Protein AF-0000000084492797 (afdb_homodimer)

pLDDT: mean 95.29, std 5.62, range [62.0, 98.88]

Radius of gyration: 21.17 Å; Cα contacts (8 Å, |Δi|>4): 320; chains: 2; bounding box: 43×75×46 Å

Nearest PDB structures (foldseek):
  4zzl-assembly1_B  TM=7.399E-01  e=1.348E-06  Pseudomonas aeruginosa
  6pcp-assembly2_C  TM=8.135E-01  e=2.887E-06  Bordetella pertussis
  3bpx-assembly1_A  TM=6.758E-01  e=7.144E-07  unclassified
  6pco-assembly2_C  TM=7.665E-01  e=2.240E-06  Bordetella bronchiseptica
  7kfq-assembly1_A  TM=6.578E-01  e=3.076E-06  Variovorax paradoxus

Structure (mmCIF, N/CA/C/O backbone):
data_AF-0000000084492797-model_v1
#
loop_
_entity.id
_entity.type
_entity.pdbx_description
1 polymer 'MarR family transcriptional regulator'
#
loop_
_atom_site.group_PDB
_atom_site.id
_atom_site.type_symbol
_atom_site.label_atom_id
_atom_site.label_alt_id
_atom_site.label_comp_id
_atom_site.label_asym_id
_atom_site.label_entity_id
_atom_site.label_seq_id
_atom_site.pdbx_PDB_ins_code
_atom_site.Cartn_x
_atom_site.Cartn_y
_atom_site.Cartn_z
_atom_site.occupancy
_atom_site.B_iso_or_equiv
_atom_site.auth_seq_id
_atom_site.auth_comp_id
_atom_site.auth_asym_id
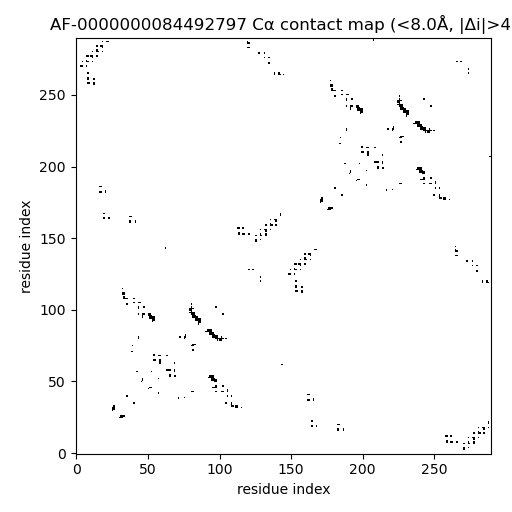_atom_site.auth_atom_id
_atom_site.pdbx_PDB_model_num
ATOM 1 N N . MET A 1 1 ? 16.625 -4.543 -24.734 1 64.81 1 MET A N 1
ATOM 2 C CA . MET A 1 1 ? 16.266 -3.275 -24.094 1 64.81 1 MET A CA 1
ATOM 3 C C . MET A 1 1 ? 14.781 -3.246 -23.734 1 64.81 1 MET A C 1
ATOM 5 O O . MET A 1 1 ? 14.414 -2.941 -22.609 1 64.81 1 MET A O 1
ATOM 9 N N . GLN A 1 2 ? 13.992 -3.627 -24.672 1 75.56 2 GLN A N 1
ATOM 10 C CA . GLN A 1 2 ? 12.547 -3.648 -24.453 1 75.56 2 GLN A CA 1
ATOM 11 C C . GLN A 1 2 ? 12.156 -4.734 -23.453 1 75.56 2 GLN A C 1
ATOM 13 O O . GLN A 1 2 ? 11.328 -4.504 -22.578 1 75.56 2 GLN A O 1
ATOM 18 N N . LYS A 1 3 ? 12.906 -5.844 -23.516 1 84.88 3 LYS A N 1
ATOM 19 C CA . LYS A 1 3 ? 12.602 -6.965 -22.625 1 84.88 3 LYS A CA 1
ATOM 20 C C . LYS A 1 3 ? 13 -6.652 -21.188 1 84.88 3 LYS A C 1
ATOM 22 O O . LYS A 1 3 ? 12.281 -7.012 -20.25 1 84.88 3 LYS A O 1
ATOM 27 N N . GLU A 1 4 ? 14.164 -6.039 -21.094 1 85.31 4 GLU A N 1
ATOM 28 C CA . GLU A 1 4 ? 14.633 -5.672 -19.766 1 85.31 4 GLU A CA 1
ATOM 29 C C . GLU A 1 4 ? 13.695 -4.664 -19.109 1 85.31 4 GLU A C 1
ATOM 31 O O . GLU A 1 4 ? 13.43 -4.746 -17.906 1 85.31 4 GLU A O 1
ATOM 36 N N . ASN A 1 5 ? 13.273 -3.732 -19.891 1 90.5 5 ASN A N 1
ATOM 37 C CA . ASN A 1 5 ? 12.305 -2.76 -19.406 1 90.5 5 ASN A CA 1
ATOM 38 C C . ASN A 1 5 ? 11.016 -3.438 -18.938 1 90.5 5 ASN A C 1
ATOM 40 O O . ASN A 1 5 ? 10.5 -3.121 -17.859 1 90.5 5 ASN A O 1
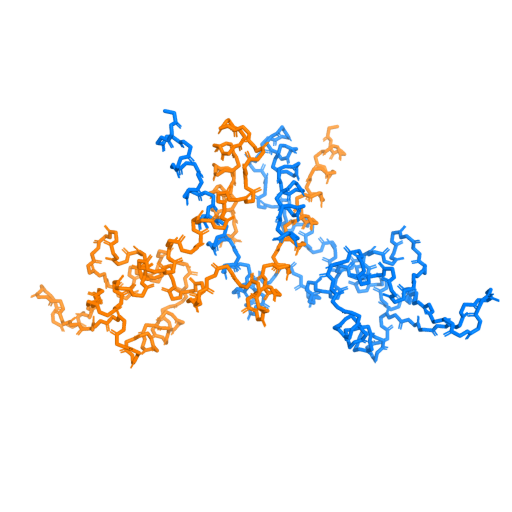ATOM 44 N N . GLN A 1 6 ? 10.617 -4.395 -19.734 1 94.44 6 GLN A N 1
ATOM 45 C CA . GLN A 1 6 ? 9.398 -5.125 -19.406 1 94.44 6 GLN A CA 1
ATOM 46 C C . GLN A 1 6 ? 9.57 -5.898 -18.094 1 94.44 6 GLN A C 1
ATOM 48 O O . GLN A 1 6 ? 8.664 -5.91 -17.25 1 94.44 6 GLN A O 1
ATOM 53 N N . LYS A 1 7 ? 10.719 -6.531 -17.953 1 96.81 7 LYS A N 1
ATOM 54 C CA . LYS A 1 7 ? 10.984 -7.293 -16.734 1 96.81 7 LYS A CA 1
ATOM 55 C C . LYS A 1 7 ? 11.016 -6.387 -15.516 1 96.81 7 LYS A C 1
ATOM 57 O O . LYS A 1 7 ? 10.508 -6.75 -14.453 1 96.81 7 LYS A O 1
ATOM 62 N N . ALA A 1 8 ? 11.625 -5.211 -15.719 1 97.94 8 ALA A N 1
ATOM 63 C CA . ALA A 1 8 ? 11.711 -4.258 -14.617 1 97.94 8 ALA A CA 1
ATOM 64 C C . ALA A 1 8 ? 10.32 -3.754 -14.219 1 97.94 8 ALA A C 1
ATOM 66 O O . ALA A 1 8 ? 10.016 -3.639 -13.031 1 97.94 8 ALA A O 1
ATOM 67 N N . VAL A 1 9 ? 9.453 -3.523 -15.195 1 98.38 9 VAL A N 1
ATOM 68 C CA . VAL A 1 9 ? 8.102 -3.049 -14.93 1 98.38 9 VAL A CA 1
ATOM 69 C C . VAL A 1 9 ? 7.293 -4.145 -14.227 1 98.38 9 VAL A C 1
ATOM 71 O O . VAL A 1 9 ? 6.562 -3.871 -13.273 1 98.38 9 VAL A O 1
ATOM 74 N N . GLU A 1 10 ? 7.445 -5.371 -14.664 1 98.12 10 GLU A N 1
ATOM 75 C CA . GLU A 1 10 ? 6.738 -6.5 -14.062 1 98.12 10 GLU A CA 1
ATOM 76 C C . GLU A 1 10 ? 7.164 -6.715 -12.617 1 98.12 10 GLU A C 1
ATOM 78 O O . GLU A 1 10 ? 6.336 -7.023 -11.758 1 98.12 10 GLU A O 1
ATOM 83 N N . ARG A 1 11 ? 8.43 -6.543 -12.383 1 98.31 11 ARG A N 1
ATOM 84 C CA . ARG A 1 11 ? 8.922 -6.676 -11.023 1 98.31 11 ARG A CA 1
ATOM 85 C C . ARG A 1 11 ? 8.336 -5.598 -10.117 1 98.31 11 ARG A C 1
ATOM 87 O O . ARG A 1 11 ? 7.902 -5.887 -9 1 98.31 11 ARG A O 1
ATOM 94 N N . ILE A 1 12 ? 8.328 -4.348 -10.586 1 98.75 12 ILE 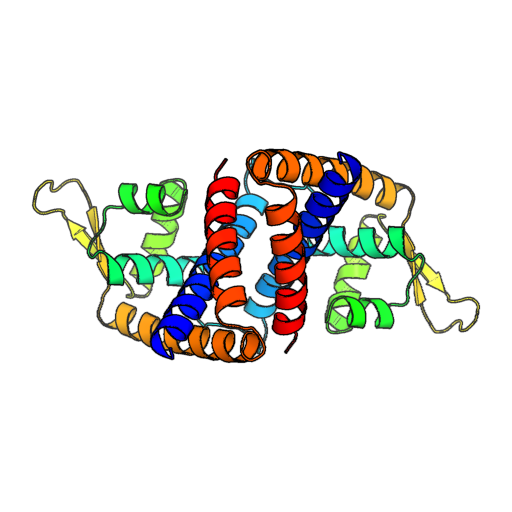A N 1
ATOM 95 C CA . ILE A 1 12 ? 7.773 -3.248 -9.805 1 98.75 12 ILE A CA 1
ATOM 96 C C . ILE A 1 12 ? 6.297 -3.514 -9.523 1 98.75 12 ILE A C 1
ATOM 98 O O . ILE A 1 12 ? 5.848 -3.381 -8.383 1 98.75 12 ILE A O 1
ATOM 102 N N . GLU A 1 13 ? 5.578 -3.906 -10.555 1 98.62 13 GLU A N 1
ATOM 103 C CA . GLU A 1 13 ? 4.16 -4.211 -10.414 1 98.62 13 GLU A CA 1
ATOM 104 C C . GLU A 1 13 ? 3.926 -5.293 -9.367 1 98.62 13 GLU A C 1
ATOM 106 O O . GLU A 1 13 ? 3.092 -5.133 -8.477 1 98.62 13 GLU A O 1
ATOM 111 N N . TYR A 1 14 ? 4.672 -6.348 -9.43 1 98.31 14 TYR A N 1
ATOM 112 C CA . TYR A 1 14 ? 4.504 -7.473 -8.516 1 98.31 14 TYR A CA 1
ATOM 113 C C . TYR A 1 14 ? 4.871 -7.078 -7.094 1 98.31 14 TYR A C 1
ATOM 115 O O . TYR A 1 14 ? 4.125 -7.367 -6.152 1 98.31 14 TYR A O 1
ATOM 123 N N . GLU A 1 15 ? 5.992 -6.426 -6.94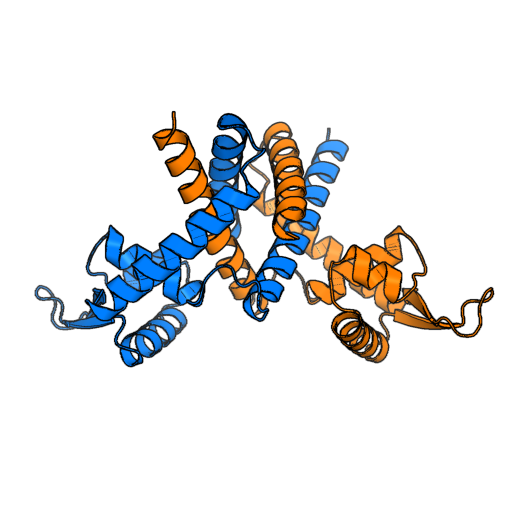1 1 98.44 15 GLU A N 1
ATOM 124 C CA . GLU A 1 15 ? 6.484 -6.094 -5.609 1 98.44 15 GLU A CA 1
ATOM 125 C C . GLU A 1 15 ? 5.602 -5.047 -4.938 1 98.44 15 GLU A C 1
ATOM 127 O O . GLU A 1 15 ? 5.383 -5.094 -3.727 1 98.44 15 GLU A O 1
ATOM 132 N N . LEU A 1 16 ? 5.086 -4.086 -5.707 1 98.44 16 LEU A N 1
ATOM 133 C CA . LEU A 1 16 ? 4.176 -3.104 -5.133 1 98.44 16 LEU A CA 1
ATOM 134 C C . LEU A 1 16 ? 2.854 -3.752 -4.734 1 98.44 16 LEU A C 1
ATOM 136 O O . LEU A 1 16 ? 2.301 -3.445 -3.676 1 98.44 16 LEU A O 1
ATOM 140 N N . THR A 1 17 ? 2.352 -4.641 -5.621 1 98.25 17 THR A N 1
ATOM 141 C CA . THR A 1 17 ? 1.13 -5.367 -5.289 1 98.25 17 THR A CA 1
ATOM 142 C C . THR A 1 17 ? 1.304 -6.152 -3.992 1 98.25 17 THR A C 1
ATOM 144 O O . THR A 1 17 ? 0.435 -6.113 -3.119 1 98.25 17 THR A O 1
ATOM 147 N N . THR A 1 18 ? 2.43 -6.801 -3.852 1 97.88 18 THR A N 1
ATOM 148 C CA . THR A 1 18 ? 2.758 -7.574 -2.658 1 97.88 18 THR A CA 1
ATOM 149 C C . THR A 1 18 ? 2.869 -6.668 -1.438 1 97.88 18 THR A C 1
ATOM 151 O O . THR A 1 18 ? 2.307 -6.965 -0.382 1 97.88 18 THR A O 1
ATOM 154 N N . LEU A 1 19 ? 3.57 -5.547 -1.555 1 98 19 LEU A N 1
ATOM 155 C CA . LEU A 1 19 ? 3.789 -4.598 -0.468 1 98 19 LEU A CA 1
ATOM 156 C C . LEU A 1 19 ? 2.465 -4.043 0.043 1 98 19 LEU A C 1
ATOM 158 O O . LEU A 1 19 ? 2.225 -4.008 1.253 1 98 19 LEU A O 1
ATOM 162 N N . ILE A 1 20 ? 1.607 -3.643 -0.883 1 97.5 20 ILE A N 1
ATOM 163 C CA . ILE A 1 20 ? 0.328 -3.043 -0.52 1 97.5 20 ILE A CA 1
ATOM 164 C C . ILE A 1 20 ? -0.551 -4.082 0.173 1 97.5 20 ILE A C 1
ATOM 166 O O . ILE A 1 20 ? -1.17 -3.795 1.2 1 97.5 20 ILE A O 1
ATOM 170 N N . ARG A 1 21 ? -0.601 -5.277 -0.355 1 96.06 21 ARG A N 1
ATOM 171 C CA . ARG A 1 21 ? -1.374 -6.344 0.27 1 96.06 21 ARG A CA 1
ATOM 172 C C . ARG A 1 21 ? -0.908 -6.594 1.701 1 96.06 21 ARG A C 1
ATOM 174 O O . ARG A 1 21 ? -1.728 -6.73 2.611 1 96.06 21 ARG A O 1
ATOM 181 N N . ARG A 1 22 ? 0.357 -6.668 1.899 1 95.25 22 ARG A N 1
ATOM 182 C CA . ARG A 1 22 ? 0.918 -6.934 3.221 1 95.25 22 ARG A CA 1
ATOM 183 C C . ARG A 1 22 ? 0.635 -5.777 4.176 1 95.25 22 ARG A C 1
ATOM 185 O O . ARG A 1 22 ? 0.293 -6 5.34 1 95.25 22 ARG A O 1
ATOM 192 N N . ALA A 1 23 ? 0.84 -4.586 3.68 1 95.81 23 ALA A N 1
ATOM 193 C CA . ALA A 1 23 ? 0.6 -3.41 4.512 1 95.81 23 ALA A CA 1
ATOM 194 C C . ALA A 1 23 ? -0.847 -3.367 4.996 1 95.81 23 ALA A C 1
ATOM 196 O O . ALA A 1 23 ? -1.109 -3.053 6.16 1 95.81 23 ALA A O 1
ATOM 197 N N . VAL A 1 24 ? -1.774 -3.678 4.137 1 94.44 24 VAL A N 1
ATOM 198 C CA . VAL A 1 24 ? -3.193 -3.674 4.477 1 94.44 24 VAL A CA 1
ATOM 199 C C . VAL A 1 24 ? -3.488 -4.777 5.488 1 94.44 24 VAL A C 1
ATOM 201 O O . VAL A 1 24 ? -4.238 -4.57 6.445 1 94.44 24 VAL A O 1
ATOM 204 N N . TYR A 1 25 ? -2.838 -5.926 5.297 1 91.75 25 TYR A N 1
ATOM 205 C CA . TYR A 1 25 ? -3.004 -7.035 6.23 1 91.75 25 TYR A CA 1
ATOM 206 C C . TYR A 1 25 ? -2.488 -6.664 7.617 1 91.75 25 TYR A C 1
ATOM 208 O O . TYR A 1 25 ? -3.125 -6.973 8.625 1 91.75 25 TYR A O 1
ATOM 216 N N . LEU A 1 26 ? -1.414 -5.965 7.699 1 92.5 26 LEU A N 1
ATOM 217 C CA . LEU A 1 26 ? -0.801 -5.586 8.969 1 92.5 26 LEU A CA 1
ATOM 218 C C . LEU A 1 26 ? -1.682 -4.594 9.719 1 92.5 26 LEU A C 1
ATOM 220 O O . LEU A 1 26 ? -1.657 -4.547 10.953 1 92.5 26 LEU A O 1
ATOM 224 N N . ASP A 1 27 ? -2.492 -3.846 9 1 91.44 27 ASP A N 1
ATOM 225 C CA . ASP A 1 27 ? -3.338 -2.83 9.625 1 91.44 27 ASP A CA 1
ATOM 226 C C . ASP A 1 27 ? -4.359 -3.465 10.562 1 91.44 27 ASP A C 1
ATOM 228 O O . ASP A 1 27 ? -4.832 -2.82 11.5 1 91.44 27 ASP A O 1
ATOM 232 N N . ILE A 1 28 ? -4.699 -4.68 10.328 1 88.38 28 ILE A N 1
ATOM 233 C CA . ILE A 1 28 ? -5.738 -5.312 11.133 1 88.38 28 ILE A CA 1
ATOM 234 C C . ILE A 1 28 ? -5.117 -6.387 12.023 1 88.38 28 ILE A C 1
ATOM 236 O O . ILE A 1 28 ? -5.836 -7.156 12.664 1 88.38 28 ILE A O 1
ATOM 240 N N . SER A 1 29 ? -3.822 -6.484 12.047 1 89.06 29 SER A N 1
ATOM 241 C CA . SER A 1 29 ? -3.113 -7.473 12.852 1 89.06 29 SER A CA 1
ATOM 242 C C . SER A 1 29 ? -2.533 -6.844 14.109 1 89.06 29 SER A C 1
ATOM 244 O O . SER A 1 29 ? -2.641 -5.633 14.312 1 89.06 29 SER A O 1
ATOM 246 N N . ASP A 1 30 ? -1.926 -7.703 14.984 1 87.94 30 ASP A N 1
ATOM 247 C CA . ASP A 1 30 ? -1.259 -7.223 16.188 1 87.94 30 ASP A CA 1
ATOM 248 C C . ASP A 1 30 ? 0.096 -6.602 15.859 1 87.94 30 ASP A C 1
ATOM 250 O O . ASP A 1 30 ? 0.755 -6.035 16.734 1 87.94 30 ASP A O 1
ATOM 254 N N . LYS A 1 31 ? 0.443 -6.602 14.57 1 88.88 31 LYS A N 1
ATOM 255 C CA . LYS A 1 31 ? 1.735 -6.074 14.141 1 88.88 31 LYS A CA 1
ATOM 256 C C . LYS A 1 31 ? 1.571 -4.762 13.383 1 88.88 31 LYS A C 1
ATOM 258 O O . LYS A 1 31 ? 2.404 -4.418 12.547 1 88.88 31 LYS A O 1
ATOM 263 N N . LYS A 1 32 ? 0.475 -4.109 13.703 1 91.88 32 LYS A N 1
ATOM 264 C CA . LYS A 1 32 ? 0.215 -2.844 13.023 1 91.88 32 LYS A CA 1
ATOM 265 C C . LYS A 1 32 ? 1.353 -1.852 13.25 1 91.88 32 LYS A C 1
ATOM 267 O O . LYS A 1 32 ? 1.964 -1.837 14.32 1 91.88 32 LYS A O 1
ATOM 272 N N . ILE A 1 33 ? 1.571 -1.019 12.281 1 92.5 33 ILE A N 1
ATOM 273 C CA . ILE A 1 33 ? 2.688 -0.08 12.281 1 92.5 33 ILE A CA 1
ATOM 274 C C . ILE A 1 33 ? 2.303 1.18 13.055 1 92.5 33 ILE A C 1
ATOM 276 O O . ILE A 1 33 ? 3.154 1.819 13.68 1 92.5 33 ILE A O 1
ATOM 280 N N . GLY A 1 34 ? 1.076 1.54 13.062 1 93.88 34 GLY A N 1
ATOM 281 C CA . GLY A 1 34 ? 0.485 2.66 13.781 1 93.88 34 GLY A CA 1
ATOM 282 C C . GLY A 1 34 ? -0.96 2.418 14.172 1 93.88 34 GLY A C 1
ATOM 283 O O . GLY A 1 34 ? -1.591 1.474 13.695 1 93.88 34 GLY A O 1
ATOM 284 N N . HIS A 1 35 ? -1.408 3.26 15.078 1 95.44 35 HIS A N 1
ATOM 285 C CA . HIS A 1 35 ? -2.768 3.076 15.57 1 95.44 35 HIS A CA 1
ATOM 286 C C . HIS A 1 35 ? -3.768 3.889 14.75 1 95.44 35 HIS A C 1
ATOM 288 O O . HIS A 1 35 ? -4.949 3.545 14.688 1 95.44 35 HIS A O 1
ATOM 294 N N . LEU A 1 36 ? -3.314 4.992 14.203 1 97.56 36 LEU A N 1
ATOM 295 C CA . LEU A 1 36 ? -4.18 5.824 13.367 1 97.56 36 LEU A CA 1
ATOM 296 C C . LEU A 1 36 ? -4.332 5.219 11.977 1 97.56 36 LEU A C 1
ATOM 298 O O . LEU A 1 36 ? -3.367 4.703 11.406 1 97.56 36 LEU A O 1
ATOM 302 N N . GLU A 1 37 ? -5.574 5.344 11.445 1 96.75 37 GLU A N 1
ATOM 303 C CA . GLU A 1 37 ? -5.723 5.059 10.023 1 96.75 37 GLU A CA 1
ATOM 304 C C . GLU A 1 37 ? -4.805 5.941 9.18 1 96.75 37 GLU A C 1
ATOM 306 O O . GLU A 1 37 ? -4.582 7.109 9.516 1 96.75 37 GLU A O 1
ATOM 311 N N . ARG A 1 38 ? -4.32 5.387 8.07 1 97 38 ARG A N 1
ATOM 312 C CA . ARG A 1 38 ? -3.363 6.113 7.242 1 97 38 ARG A CA 1
ATOM 313 C C . ARG A 1 38 ? -3.928 7.465 6.812 1 97 38 ARG A C 1
ATOM 315 O O . ARG A 1 38 ? -3.205 8.461 6.773 1 97 38 ARG A O 1
ATOM 322 N N . SER A 1 39 ? -5.242 7.504 6.457 1 96.62 39 SER A N 1
ATOM 323 C CA . SER A 1 39 ? -5.859 8.75 6.027 1 96.62 39 SER A CA 1
ATOM 324 C C . SER A 1 39 ? -5.863 9.781 7.152 1 96.62 39 SER A C 1
ATOM 326 O O . SER A 1 39 ? -5.602 10.961 6.922 1 96.62 39 SER A O 1
ATOM 328 N N . VAL A 1 40 ? -6.191 9.344 8.367 1 97.88 40 VAL A N 1
ATOM 329 C CA . VAL A 1 40 ? -6.203 10.219 9.539 1 97.88 40 VAL A CA 1
ATOM 330 C C . VAL A 1 40 ? -4.785 10.703 9.828 1 97.88 40 VAL A C 1
ATOM 332 O O . VAL A 1 40 ? -4.555 11.906 9.992 1 97.88 40 VAL A O 1
ATOM 335 N N . TYR A 1 41 ? -3.828 9.773 9.852 1 98.62 41 TYR A N 1
ATOM 336 C CA . TYR A 1 41 ? -2.43 10.07 10.141 1 98.62 41 TYR A CA 1
ATOM 337 C C . TYR A 1 41 ? -1.886 11.125 9.188 1 98.62 41 TYR A C 1
ATOM 339 O O . TYR A 1 41 ? -1.287 12.109 9.625 1 98.62 41 TYR A O 1
ATOM 347 N N . LEU A 1 42 ? -2.119 10.953 7.902 1 98.38 42 LEU A N 1
ATOM 348 C CA . LEU A 1 42 ? -1.59 11.859 6.891 1 98.38 42 LEU A CA 1
ATOM 349 C C . LEU A 1 42 ? -2.236 13.234 7.004 1 98.38 42 LEU A C 1
ATOM 351 O O . LEU A 1 42 ? -1.569 14.258 6.82 1 98.38 42 LEU A O 1
ATOM 355 N N . LEU A 1 43 ? -3.518 13.258 7.262 1 98.25 43 LEU A N 1
ATOM 356 C CA . LEU A 1 43 ? -4.203 14.539 7.414 1 98.25 43 LEU A CA 1
ATOM 357 C C . LEU A 1 43 ? -3.678 15.297 8.625 1 98.25 43 LEU A C 1
ATOM 359 O O . LEU A 1 43 ? -3.404 16.5 8.547 1 98.25 43 LEU A O 1
ATOM 363 N N . LEU A 1 44 ? -3.531 14.602 9.758 1 98.75 44 LEU A N 1
ATOM 364 C CA . LEU A 1 44 ? -3.006 15.234 10.961 1 98.75 44 LEU A CA 1
ATOM 365 C C . LEU A 1 44 ? -1.587 15.742 10.734 1 98.75 44 LEU A C 1
ATOM 367 O O . LEU A 1 44 ? -1.233 16.828 11.188 1 98.75 44 LEU A O 1
ATOM 371 N N . ARG A 1 45 ? -0.778 14.969 10.094 1 98.5 45 ARG A N 1
ATOM 372 C CA . ARG A 1 45 ? 0.591 15.375 9.797 1 98.5 45 ARG A CA 1
ATOM 373 C C . ARG A 1 45 ? 0.611 16.656 8.969 1 98.5 45 ARG A C 1
ATOM 375 O O . ARG A 1 45 ? 1.426 17.547 9.219 1 98.5 45 ARG A O 1
ATOM 382 N N . HIS A 1 46 ? -0.258 16.703 7.957 1 98.31 46 HIS A N 1
ATOM 383 C CA . HIS A 1 46 ? -0.329 17.891 7.105 1 98.31 46 HIS A CA 1
ATOM 384 C C . HIS A 1 46 ? -0.688 19.125 7.918 1 98.31 46 HIS A C 1
ATOM 386 O O . HIS A 1 46 ? -0.027 20.172 7.801 1 98.31 46 HIS A O 1
ATOM 392 N N . LEU A 1 47 ? -1.648 19.016 8.758 1 98.56 47 LEU A N 1
ATOM 393 C CA . LEU A 1 47 ? -2.098 20.141 9.562 1 98.56 47 LEU A CA 1
ATOM 394 C C . LEU A 1 47 ? -1.03 20.547 10.57 1 98.56 47 LEU A C 1
ATOM 396 O O . LEU A 1 47 ? -0.892 21.734 10.891 1 98.56 47 LEU A O 1
ATOM 400 N N . ASP A 1 48 ? -0.35 19.594 11.109 1 98.5 48 ASP A N 1
ATOM 401 C CA . ASP A 1 48 ? 0.735 19.875 12.047 1 98.5 48 ASP A CA 1
ATOM 402 C C . ASP A 1 48 ? 1.867 20.641 11.367 1 98.5 48 ASP A C 1
ATOM 404 O O . ASP A 1 48 ? 2.432 21.562 11.945 1 98.5 48 ASP A O 1
ATOM 408 N N . GLU A 1 49 ? 2.154 20.25 10.172 1 97.56 49 GLU A N 1
ATOM 409 C CA . GLU A 1 49 ? 3.295 20.781 9.438 1 97.56 49 GLU A CA 1
ATOM 410 C C . GLU A 1 49 ? 2.965 22.141 8.82 1 97.56 49 GLU A C 1
ATOM 412 O O . GLU A 1 49 ? 3.791 23.062 8.844 1 97.56 49 GLU A O 1
ATOM 417 N N . PHE A 1 50 ? 1.729 22.375 8.25 1 97.5 50 PHE A N 1
ATOM 418 C CA . PHE A 1 50 ? 1.454 23.547 7.422 1 97.5 50 PHE A CA 1
ATOM 419 C C . PHE A 1 50 ? 0.439 24.469 8.094 1 97.5 50 PHE A C 1
ATOM 421 O O . PHE A 1 50 ? 0.16 25.562 7.594 1 97.5 50 PHE A O 1
ATOM 428 N N . GLY A 1 51 ? -0.142 23.984 9.203 1 97.38 51 GLY A N 1
ATOM 429 C CA . GLY A 1 51 ? -1.118 24.797 9.922 1 97.38 51 GLY A CA 1
ATOM 430 C C . GLY A 1 51 ? -2.525 24.656 9.375 1 97.38 51 GLY A C 1
ATOM 431 O O . GLY A 1 51 ? -2.814 23.719 8.617 1 97.38 51 GLY A O 1
ATOM 432 N N . PRO A 1 52 ? -3.393 25.516 9.82 1 97.5 52 PRO A N 1
ATOM 433 C CA . PRO A 1 52 ? -4.793 25.438 9.398 1 97.5 52 PRO A CA 1
ATOM 434 C C . PRO A 1 52 ? -4.953 25.438 7.879 1 97.5 52 PRO A C 1
ATOM 436 O O . PRO A 1 52 ? -4.227 26.156 7.18 1 97.5 52 PRO A O 1
ATOM 439 N N . SER A 1 53 ? -5.855 24.594 7.383 1 97.25 53 SER A N 1
ATOM 440 C CA . SER A 1 53 ? -6.023 24.422 5.941 1 97.25 53 SER A CA 1
ATOM 441 C C . SER A 1 53 ? -7.5 24.328 5.562 1 97.25 53 SER A C 1
ATOM 443 O O . SER A 1 53 ? -8.32 23.844 6.34 1 97.25 53 SER A O 1
ATOM 445 N N . ARG A 1 54 ? -7.777 24.797 4.324 1 96.06 54 ARG A N 1
ATOM 446 C CA . ARG A 1 54 ? -9.125 24.703 3.766 1 96.06 54 ARG A CA 1
ATOM 447 C C . ARG A 1 54 ? -9.414 23.281 3.268 1 96.06 54 ARG A C 1
ATOM 449 O O . ARG A 1 54 ? -8.492 22.562 2.875 1 96.06 54 ARG A O 1
ATOM 456 N N . LEU A 1 55 ? -10.734 23.016 3.293 1 94.31 55 LEU A N 1
ATOM 457 C CA . LEU A 1 55 ? -11.172 21.703 2.814 1 94.31 55 LEU A CA 1
ATOM 458 C C . LEU A 1 55 ? -10.695 21.469 1.383 1 94.31 55 LEU A C 1
ATOM 460 O O . LEU A 1 55 ? -10.164 20.406 1.071 1 94.31 55 LEU A O 1
ATOM 464 N N . LYS A 1 56 ? -10.844 22.438 0.572 1 94.38 56 LYS A N 1
ATOM 465 C CA . LYS A 1 56 ? -10.484 22.297 -0.837 1 94.38 56 LYS A CA 1
ATOM 466 C C . LYS A 1 56 ? -8.984 22.094 -1.005 1 94.38 56 LYS A C 1
ATOM 468 O O . LYS A 1 56 ? -8.555 21.281 -1.838 1 94.38 56 LYS A O 1
ATOM 473 N N . ALA A 1 57 ? -8.195 22.766 -0.268 1 95.62 57 ALA A N 1
ATOM 474 C CA . ALA A 1 57 ? -6.746 22.641 -0.327 1 95.62 57 ALA A CA 1
ATOM 475 C C . ALA A 1 57 ? -6.301 21.25 0.125 1 95.62 57 ALA A C 1
ATOM 477 O O . ALA A 1 57 ? -5.406 20.656 -0.476 1 95.62 57 ALA A O 1
ATOM 478 N N . LEU A 1 58 ? -6.895 20.75 1.139 1 96.31 58 LEU A N 1
ATOM 479 C CA . LEU A 1 58 ? -6.594 19.406 1.63 1 96.31 58 LEU A CA 1
ATOM 480 C C . LEU A 1 58 ? -6.973 18.359 0.598 1 96.31 58 LEU A C 1
ATOM 482 O O . LEU A 1 58 ? -6.215 17.406 0.362 1 96.31 58 LEU A O 1
ATOM 486 N N . ALA A 1 59 ? -8.156 18.516 -0.002 1 95.69 59 ALA A N 1
ATOM 487 C CA . ALA A 1 59 ? -8.617 17.578 -1.021 1 95.69 59 ALA A CA 1
ATOM 488 C C . ALA A 1 59 ? -7.641 17.531 -2.193 1 95.69 59 ALA A C 1
ATOM 490 O O . ALA A 1 59 ? -7.316 16.438 -2.684 1 95.69 59 ALA A O 1
ATOM 491 N N . GLU A 1 60 ? -7.121 18.672 -2.605 1 94.69 60 GLU A N 1
ATOM 492 C CA . GLU A 1 60 ? -6.145 18.766 -3.688 1 94.69 60 GLU A CA 1
ATOM 493 C C . GLU A 1 60 ? -4.82 18.109 -3.289 1 94.69 60 GLU A C 1
ATOM 495 O O . GLU A 1 60 ? -4.234 17.359 -4.066 1 94.69 60 GLU A O 1
ATOM 500 N N . THR A 1 61 ? -4.426 18.375 -2.064 1 94.06 61 THR A N 1
ATOM 501 C CA . THR A 1 61 ? -3.168 17.844 -1.551 1 94.06 61 THR A CA 1
ATOM 502 C C . THR A 1 61 ? -3.189 16.312 -1.544 1 94.06 61 THR A C 1
ATOM 504 O O . THR A 1 61 ? -2.193 15.672 -1.888 1 94.06 61 THR A O 1
ATOM 507 N N . PHE A 1 62 ? -4.293 15.703 -1.189 1 94.12 62 PHE A N 1
ATOM 508 C CA . PHE A 1 62 ? -4.367 14.258 -1.021 1 94.12 62 PHE A CA 1
ATOM 509 C C . PHE A 1 62 ? -5.004 13.602 -2.24 1 94.12 62 PHE A C 1
ATOM 511 O O . PHE A 1 62 ? -5.23 12.391 -2.252 1 94.12 62 PHE A O 1
ATOM 518 N N . ASN A 1 63 ? -5.293 14.438 -3.268 1 91.56 63 ASN A N 1
ATOM 519 C CA . ASN A 1 63 ? -5.906 13.953 -4.5 1 91.56 63 ASN A CA 1
ATOM 520 C C . ASN A 1 63 ? -7.18 13.156 -4.215 1 91.56 63 ASN A C 1
ATOM 522 O O . ASN A 1 63 ? -7.324 12.023 -4.676 1 91.56 63 ASN A O 1
ATOM 526 N N . LEU A 1 64 ? -8.047 13.773 -3.469 1 92.81 64 LEU A N 1
ATOM 527 C CA . LEU A 1 64 ? -9.344 13.211 -3.115 1 92.81 64 LEU A CA 1
ATOM 528 C C . LEU A 1 64 ? -10.477 14.109 -3.588 1 92.81 64 LEU A C 1
ATOM 530 O O . LEU A 1 64 ? -10.297 15.328 -3.723 1 92.81 64 LEU A O 1
ATOM 534 N N . ASP A 1 65 ? -11.609 13.469 -3.846 1 92.19 65 ASP A N 1
ATOM 535 C CA . ASP A 1 65 ? -12.797 14.289 -4.074 1 92.19 65 ASP A CA 1
ATOM 536 C C . ASP A 1 65 ? -13.219 15.008 -2.797 1 92.19 65 ASP A C 1
ATOM 538 O O . ASP A 1 65 ? -13.016 14.492 -1.694 1 92.19 65 ASP A O 1
ATOM 542 N N . ILE A 1 66 ? -13.727 16.172 -3.012 1 93.94 66 ILE A N 1
ATOM 543 C CA . ILE A 1 66 ? -14.109 17.031 -1.895 1 93.94 66 ILE A CA 1
ATOM 544 C C . ILE A 1 66 ? -15.094 16.297 -0.988 1 93.94 66 ILE A C 1
ATOM 546 O O . ILE A 1 66 ? -15.062 16.469 0.234 1 93.94 66 ILE A O 1
ATOM 550 N N . SER A 1 67 ? -15.953 15.516 -1.541 1 95.31 67 SER A N 1
ATOM 551 C CA . SER A 1 67 ? -16.938 14.781 -0.751 1 95.31 67 SER A CA 1
ATOM 552 C C . SER A 1 67 ? -16.25 13.758 0.157 1 95.31 67 SER A C 1
ATOM 554 O O . SER A 1 67 ? -16.641 13.609 1.32 1 95.31 67 SER A O 1
ATOM 556 N N . THR A 1 68 ? -15.219 13.078 -0.371 1 93.94 68 THR A N 1
ATOM 557 C CA . THR A 1 68 ? -14.461 12.102 0.4 1 93.94 68 THR A CA 1
ATOM 558 C C . THR A 1 68 ? -13.711 12.773 1.542 1 93.94 68 THR A C 1
ATOM 560 O O . THR A 1 68 ? -13.781 12.328 2.689 1 93.94 68 THR A O 1
ATOM 563 N N . LEU A 1 69 ? -13.062 13.82 1.195 1 95.69 69 LEU A N 1
ATOM 564 C CA . LEU A 1 69 ? -12.297 14.523 2.221 1 95.69 69 LEU A CA 1
ATOM 565 C C . LEU A 1 69 ? -13.219 15.109 3.283 1 95.69 69 LEU A C 1
ATOM 567 O O . LEU A 1 69 ? -12.883 15.109 4.469 1 95.69 69 LEU A O 1
ATOM 571 N N . SER A 1 70 ? -14.367 15.648 2.869 1 96.19 70 SER A N 1
ATOM 572 C CA . SER A 1 70 ? -15.328 16.219 3.809 1 96.19 70 SER A CA 1
ATOM 573 C C . SER A 1 70 ? -15.789 15.164 4.82 1 96.19 70 SER A C 1
ATOM 575 O O . SER A 1 70 ? -15.812 15.43 6.023 1 96.19 70 SER A O 1
ATOM 577 N N . ARG A 1 71 ? -16.094 14.008 4.324 1 96.88 71 ARG A N 1
ATOM 578 C CA . ARG A 1 71 ? -16.516 12.914 5.191 1 96.88 71 ARG A CA 1
ATOM 579 C C . ARG A 1 71 ? -15.406 12.516 6.152 1 96.88 71 ARG A C 1
ATOM 581 O O . ARG A 1 71 ? -15.648 12.289 7.34 1 96.88 71 ARG A O 1
ATOM 588 N N . GLN A 1 72 ? -14.219 12.375 5.68 1 96.25 72 GLN A N 1
ATOM 589 C CA . GLN A 1 72 ? -13.07 12.016 6.508 1 96.25 72 GLN A CA 1
ATOM 590 C C . GLN A 1 72 ? -12.82 13.07 7.582 1 96.25 72 GLN A C 1
ATOM 592 O O . GLN A 1 72 ? -12.609 12.734 8.75 1 96.25 72 GLN A O 1
ATOM 597 N N . ALA A 1 73 ? -12.844 14.344 7.133 1 97.38 73 ALA A N 1
ATOM 598 C CA . ALA A 1 73 ? -12.609 15.445 8.062 1 97.38 73 ALA A CA 1
ATOM 599 C C . ALA A 1 73 ? -13.664 15.469 9.164 1 97.38 73 ALA A C 1
ATOM 601 O O . ALA A 1 73 ? -13.344 15.68 10.336 1 97.38 73 ALA A O 1
ATOM 602 N N . SER A 1 74 ? -14.898 15.25 8.797 1 97.69 74 SER A N 1
ATOM 603 C CA . SER A 1 74 ? -15.984 15.219 9.773 1 97.69 74 SER A CA 1
ATOM 604 C C . SER A 1 74 ? -15.781 14.102 10.789 1 97.69 74 SER A C 1
ATOM 606 O O . SER A 1 74 ? -16.016 14.297 11.984 1 97.69 74 SER A O 1
ATOM 608 N N . ALA A 1 75 ? -15.398 12.961 10.344 1 98.12 75 ALA A N 1
ATOM 609 C CA . ALA A 1 75 ? -15.156 11.828 11.234 1 98.12 75 ALA A CA 1
ATOM 610 C C . ALA A 1 75 ? -14 12.117 12.188 1 98.12 75 ALA A C 1
ATOM 612 O O . ALA A 1 75 ? -14.062 11.766 13.375 1 98.12 75 ALA A O 1
ATOM 613 N N . ILE A 1 76 ? -12.961 12.742 11.719 1 98.38 76 ILE A N 1
ATOM 614 C CA . ILE A 1 76 ? -11.781 13.07 12.508 1 98.38 76 ILE A CA 1
ATOM 615 C C . ILE A 1 76 ? -12.117 14.164 13.516 1 98.38 76 ILE A C 1
ATOM 617 O O . ILE A 1 76 ? -11.641 14.141 14.648 1 98.38 76 ILE A O 1
ATOM 621 N N . GLU A 1 77 ? -12.945 15.102 13.078 1 98.56 77 GLU A N 1
ATOM 622 C CA . GLU A 1 77 ? -13.43 16.156 13.961 1 98.56 77 GLU A CA 1
ATOM 623 C C . GLU A 1 77 ? -14.266 15.586 15.102 1 98.56 77 GLU A C 1
ATOM 625 O O . GLU A 1 77 ? -14.125 16.016 16.25 1 98.56 77 GLU A O 1
ATOM 630 N N . ALA A 1 78 ? -15.102 14.641 14.75 1 98.5 78 ALA A N 1
ATOM 631 C CA . ALA A 1 78 ? -15.961 14 15.742 1 98.5 78 ALA A CA 1
ATOM 632 C C . ALA A 1 78 ? -15.133 13.305 16.812 1 98.5 78 ALA A C 1
ATOM 634 O O . ALA A 1 78 ? -15.555 13.203 17.969 1 98.5 78 ALA A O 1
ATOM 635 N N . LYS A 1 79 ? -13.914 12.859 16.516 1 98.19 79 LYS A N 1
ATOM 636 C CA . LYS A 1 79 ? -13 12.219 17.453 1 98.19 79 LYS A CA 1
ATOM 637 C C . LYS A 1 79 ? -12.234 13.25 18.266 1 98.19 79 LYS A C 1
ATOM 639 O O . LYS A 1 79 ? -11.484 12.898 19.188 1 98.19 79 LYS A O 1
ATOM 644 N N . GLY A 1 80 ? -12.352 14.508 17.875 1 98.69 80 GLY A N 1
ATOM 645 C CA . GLY A 1 80 ? -11.727 15.594 18.594 1 98.69 80 GLY A CA 1
ATOM 646 C C . GLY A 1 80 ? -10.297 15.852 18.156 1 98.69 80 GLY A C 1
ATOM 647 O O . GLY A 1 80 ? -9.562 16.594 18.828 1 98.69 80 GLY A O 1
ATOM 648 N N . TYR A 1 81 ? -9.812 15.219 17.047 1 98.81 81 TYR A N 1
ATOM 649 C CA . TYR A 1 81 ? -8.422 15.336 16.625 1 98.81 81 TYR A CA 1
ATOM 650 C C . TYR A 1 81 ? -8.18 16.641 15.898 1 98.81 81 TYR A C 1
ATOM 652 O O . TYR A 1 81 ? -7.051 17.156 15.875 1 98.81 81 TYR A O 1
ATOM 660 N N . ILE A 1 82 ? -9.242 17.156 15.211 1 98.81 82 ILE A N 1
ATOM 661 C CA . ILE A 1 82 ? -9.188 18.453 14.539 1 98.81 82 ILE A CA 1
ATOM 662 C C . ILE A 1 82 ? -10.414 19.281 14.898 1 98.81 82 ILE A C 1
ATOM 664 O O . ILE A 1 82 ? -11.391 18.75 15.43 1 98.81 82 ILE A O 1
ATOM 668 N N . SER A 1 83 ? -10.352 20.578 14.695 1 98.56 83 SER A N 1
ATOM 669 C CA . SER A 1 83 ? -11.484 21.469 14.875 1 98.56 83 SER A CA 1
ATOM 670 C C . SER A 1 83 ? -11.688 22.375 13.664 1 98.56 83 SER A C 1
ATOM 672 O O . SER A 1 83 ? -10.727 22.719 12.977 1 98.56 83 SER A O 1
ATOM 674 N N . ARG A 1 84 ? -12.898 22.641 13.438 1 96.69 84 ARG A N 1
ATOM 675 C CA . ARG A 1 84 ? -13.312 23.5 12.328 1 96.69 84 ARG A CA 1
ATOM 676 C C . ARG A 1 84 ? -13.57 24.922 12.812 1 96.69 84 ARG A C 1
ATOM 678 O O . ARG A 1 84 ? -14.102 25.125 13.898 1 96.69 84 ARG A O 1
ATOM 685 N N . PHE A 1 85 ? -13.188 25.875 12.055 1 95.38 85 PHE A N 1
ATOM 686 C CA . PHE A 1 85 ? -13.492 27.266 12.359 1 95.38 85 PHE A CA 1
ATOM 687 C C . PHE A 1 85 ? -13.617 28.078 11.078 1 95.38 85 PHE A C 1
ATOM 689 O O . PHE A 1 85 ? -13.156 27.641 10.016 1 95.38 85 PHE A O 1
ATOM 696 N N . SER A 1 86 ? -14.289 29.203 11.141 1 93.12 86 SER A N 1
ATOM 697 C CA . SER A 1 86 ? -14.492 30.062 9.969 1 93.12 86 SER A CA 1
ATOM 698 C C . SER A 1 86 ? -13.234 30.844 9.625 1 93.12 86 SER A C 1
ATOM 700 O O . SER A 1 86 ? -12.547 31.344 10.516 1 93.12 86 SER A O 1
ATOM 702 N N . ASP A 1 87 ? -12.961 30.844 8.312 1 90.06 87 ASP A N 1
ATOM 703 C CA . ASP A 1 87 ? -11.867 31.688 7.852 1 90.06 87 ASP A CA 1
ATOM 704 C C . ASP A 1 87 ? -12.117 33.156 8.188 1 90.06 87 ASP A C 1
ATOM 706 O O . ASP A 1 87 ? -13.148 33.719 7.82 1 90.06 87 ASP A O 1
ATOM 710 N N . PRO A 1 88 ? -11.203 33.75 8.82 1 88.31 88 PRO A N 1
ATOM 711 C CA . PRO A 1 88 ? -11.398 35.125 9.219 1 88.31 88 PRO A CA 1
ATOM 712 C C . PRO A 1 88 ? -11.523 36.062 8.016 1 88.31 88 PRO A C 1
ATOM 714 O O . PRO A 1 88 ? -12.156 37.125 8.117 1 88.31 88 PRO A O 1
ATOM 717 N N . THR A 1 89 ? -10.961 35.688 6.914 1 90.81 89 THR A N 1
ATOM 718 C CA . THR A 1 89 ? -10.961 36.531 5.73 1 90.81 89 THR A CA 1
ATOM 719 C C . THR A 1 89 ? -12.18 36.25 4.855 1 90.81 89 THR A C 1
ATOM 721 O O . THR A 1 89 ? -12.531 37.062 3.984 1 90.81 89 THR A O 1
ATOM 724 N N . ASP A 1 90 ? -12.734 35.156 4.961 1 88.81 90 ASP A N 1
ATOM 725 C CA . ASP A 1 90 ? -13.922 34.719 4.215 1 88.81 90 ASP A CA 1
ATOM 726 C C . ASP A 1 90 ? -14.812 33.812 5.07 1 88.81 90 ASP A C 1
ATOM 728 O O . ASP A 1 90 ? -14.602 32.594 5.137 1 88.81 90 ASP A O 1
ATOM 732 N N . GLY A 1 91 ? -15.812 34.312 5.672 1 85.69 91 GLY A N 1
ATOM 733 C CA . GLY A 1 91 ? -16.656 33.656 6.645 1 85.69 91 GLY A CA 1
ATOM 734 C C . GLY A 1 91 ? -17.391 32.438 6.074 1 85.69 91 GLY A C 1
ATOM 735 O O . GLY A 1 91 ? -17.875 31.594 6.824 1 85.69 91 GLY A O 1
ATOM 736 N N . ARG A 1 92 ? -17.391 32.281 4.809 1 88.94 92 ARG A N 1
ATOM 737 C CA . ARG A 1 92 ? -18.109 31.172 4.164 1 88.94 92 ARG A CA 1
ATOM 738 C C . ARG A 1 92 ? -17.203 29.953 4.02 1 88.94 92 ARG A C 1
ATOM 740 O O . ARG A 1 92 ? -17.688 28.859 3.76 1 88.94 92 ARG A O 1
ATOM 747 N N . VAL A 1 93 ? -15.961 30.219 4.234 1 91 93 VAL A N 1
ATOM 748 C CA . VAL A 1 93 ? -14.977 29.141 4.062 1 91 93 VAL A CA 1
ATOM 749 C C . VAL A 1 93 ? -14.602 28.562 5.426 1 91 93 VAL A C 1
ATOM 751 O O . VAL A 1 93 ? -14.352 29.312 6.375 1 91 93 VAL A O 1
ATOM 754 N N . SER A 1 94 ? -14.633 27.312 5.516 1 92 94 SER A N 1
ATOM 755 C CA . SER A 1 94 ? -14.227 26.641 6.742 1 92 94 SER A CA 1
ATOM 756 C C . SER A 1 94 ? -12.766 26.188 6.672 1 92 94 SER A C 1
ATOM 758 O O . SER A 1 94 ? -12.305 25.719 5.625 1 92 94 SER A O 1
ATOM 760 N N . LEU A 1 95 ? -12.102 26.406 7.816 1 96.19 95 LEU A N 1
ATOM 761 C CA . LEU A 1 95 ? -10.742 25.922 8.023 1 96.19 95 LEU A CA 1
ATOM 762 C C . LEU A 1 95 ? -10.703 24.844 9.094 1 96.19 95 LEU A C 1
ATOM 764 O O . LEU A 1 95 ? -11.547 24.828 9.992 1 96.19 95 LEU A O 1
ATOM 768 N N . PHE A 1 96 ? -9.688 23.953 8.922 1 97.81 96 PHE A N 1
ATOM 769 C CA . PHE A 1 96 ? -9.438 22.938 9.938 1 97.81 96 PHE A CA 1
ATOM 770 C C . PHE A 1 96 ? -8.078 23.141 10.586 1 97.81 96 PHE A C 1
ATOM 772 O O . PHE A 1 96 ? -7.109 23.484 9.906 1 97.81 96 PHE A O 1
ATOM 779 N N . ARG A 1 97 ? -8.031 22.875 11.859 1 98.31 97 ARG A N 1
ATOM 780 C CA . ARG A 1 97 ? -6.758 22.922 12.578 1 98.31 97 ARG A CA 1
ATOM 781 C C . ARG A 1 97 ? -6.598 21.703 13.477 1 98.31 97 ARG A C 1
ATOM 783 O O . ARG A 1 97 ? -7.582 21.078 13.867 1 98.31 97 ARG A O 1
ATOM 790 N N . LEU A 1 98 ? -5.348 21.422 13.734 1 98.56 98 LEU A N 1
ATOM 791 C CA . LEU A 1 98 ? -5.008 20.344 14.672 1 98.56 98 LEU A CA 1
ATOM 792 C C . LEU A 1 98 ? -5.297 20.766 16.109 1 98.56 98 LEU A C 1
ATOM 794 O O . LEU A 1 98 ? -4.969 21.891 16.5 1 98.56 98 LEU A O 1
ATOM 798 N N . THR A 1 99 ? -6.016 19.922 16.844 1 98.81 99 THR A N 1
ATOM 799 C CA . THR A 1 99 ? -6.227 20.172 18.266 1 98.81 99 THR A CA 1
ATOM 800 C C . THR A 1 99 ? -5.066 19.625 19.094 1 98.81 99 THR A C 1
ATOM 802 O O . THR A 1 99 ? -4.191 18.938 18.562 1 98.81 99 THR A O 1
ATOM 805 N N . ASP A 1 100 ? -5.082 19.938 20.438 1 98.62 100 ASP A N 1
ATOM 806 C CA . ASP A 1 100 ? -4.074 19.375 21.328 1 98.62 100 ASP A CA 1
ATOM 807 C C . ASP A 1 100 ? -4.188 17.844 21.406 1 98.62 100 ASP A C 1
ATOM 809 O O . ASP A 1 100 ? -3.174 17.141 21.422 1 98.62 100 ASP A O 1
ATOM 813 N N . ILE A 1 101 ? -5.406 17.391 21.391 1 98.56 101 ILE A N 1
ATOM 814 C CA . ILE A 1 101 ? -5.656 15.953 21.406 1 98.56 101 ILE A CA 1
ATOM 815 C C . ILE A 1 101 ? -5.121 15.328 20.109 1 98.56 101 ILE A C 1
ATOM 817 O O . ILE A 1 101 ? -4.43 14.312 20.156 1 98.56 101 ILE A O 1
ATOM 821 N N . GLY A 1 102 ? -5.441 15.93 18.969 1 98.81 102 GLY A N 1
ATOM 822 C CA . GLY A 1 102 ? -4.945 15.453 17.688 1 98.81 102 GLY A CA 1
ATOM 823 C C . GLY A 1 102 ? -3.432 15.438 17.609 1 98.81 102 GLY A C 1
ATOM 824 O O . GLY A 1 102 ? -2.846 14.484 17.078 1 98.81 102 GLY A O 1
ATOM 825 N N . ARG A 1 103 ? -2.818 16.438 18.156 1 98.75 103 ARG A N 1
ATOM 826 C CA . ARG A 1 103 ? -1.363 16.531 18.141 1 98.75 103 ARG A CA 1
ATOM 827 C C . ARG A 1 103 ? -0.731 15.43 18.984 1 98.75 103 ARG A C 1
ATOM 829 O O . ARG A 1 103 ? 0.272 14.836 18.578 1 98.75 103 ARG A O 1
ATOM 836 N N . GLU A 1 104 ? -1.316 15.195 20.125 1 98.62 104 GLU A N 1
ATOM 837 C CA . GLU A 1 104 ? -0.821 14.125 20.984 1 98.62 104 GLU A CA 1
ATOM 838 C C . GLU A 1 104 ? -0.912 12.766 20.297 1 98.62 104 GLU A C 1
ATOM 840 O O . GLU A 1 104 ? 0.038 11.984 20.328 1 98.62 104 GLU A O 1
ATOM 845 N N . LYS A 1 105 ? -2.072 12.477 19.656 1 98.56 105 LYS A N 1
ATOM 846 C CA . LYS A 1 105 ? -2.25 11.227 18.938 1 98.56 105 LYS A CA 1
ATOM 847 C C . LYS A 1 105 ? -1.246 11.102 17.797 1 98.56 105 LYS A C 1
ATOM 849 O O . LYS A 1 105 ? -0.695 10.023 17.562 1 98.56 105 LYS A O 1
ATOM 854 N N . LEU A 1 106 ? -1 12.203 17.141 1 98.81 106 LEU A N 1
ATOM 855 C CA . LEU A 1 106 ? -0.058 12.219 16.031 1 98.81 106 LEU A CA 1
ATOM 856 C C . LEU A 1 106 ? 1.356 11.906 16.5 1 98.81 106 LEU A C 1
ATOM 858 O O . LEU A 1 106 ? 2.061 11.102 15.891 1 98.81 106 LEU A O 1
ATOM 862 N N . ILE A 1 107 ? 1.755 12.539 17.562 1 98.62 107 ILE A N 1
ATOM 863 C CA . ILE A 1 107 ? 3.109 12.383 18.094 1 98.62 107 ILE A CA 1
ATOM 864 C C . ILE A 1 107 ? 3.35 10.93 18.469 1 98.62 107 ILE A C 1
ATOM 866 O O . ILE A 1 107 ? 4.375 10.344 18.109 1 98.62 107 ILE A O 1
ATOM 870 N N . ILE A 1 108 ? 2.402 10.344 19.141 1 98.38 108 ILE A N 1
ATOM 871 C CA . ILE A 1 108 ? 2.504 8.961 19.594 1 98.38 108 ILE A CA 1
ATOM 872 C C . ILE A 1 108 ? 2.566 8.031 18.375 1 98.38 108 ILE A C 1
ATOM 874 O O . ILE A 1 108 ? 3.426 7.148 18.312 1 98.38 108 ILE A O 1
ATOM 878 N N . ASP A 1 109 ? 1.731 8.203 17.438 1 98.62 109 ASP A N 1
ATOM 879 C CA . ASP A 1 109 ? 1.662 7.348 16.266 1 98.62 109 ASP A CA 1
ATOM 880 C C . ASP A 1 109 ? 2.916 7.492 15.406 1 98.62 109 ASP A C 1
ATOM 882 O O . ASP A 1 109 ? 3.471 6.496 14.93 1 98.62 109 ASP A O 1
ATOM 886 N N . LYS A 1 110 ? 3.338 8.727 15.195 1 98.5 110 LYS A N 1
ATOM 887 C CA . LYS A 1 110 ? 4.527 9 14.398 1 98.5 110 LYS A CA 1
ATOM 888 C C . LYS A 1 110 ? 5.762 8.328 15 1 98.5 110 LYS A C 1
ATOM 890 O O . LYS A 1 110 ? 6.574 7.754 14.273 1 98.5 110 LYS A O 1
ATOM 895 N N . LYS A 1 111 ? 5.871 8.445 16.297 1 98.25 111 LYS A N 1
ATOM 896 C CA . LYS A 1 111 ? 6.996 7.809 16.969 1 98.25 111 LYS A CA 1
ATOM 897 C C . LYS A 1 111 ? 6.984 6.297 16.75 1 98.25 111 LYS A C 1
ATOM 899 O O . LYS A 1 111 ? 8.016 5.703 16.438 1 98.25 111 LYS A O 1
ATOM 904 N N . MET A 1 112 ? 5.816 5.695 16.906 1 97.06 112 MET A N 1
ATOM 905 C CA . MET A 1 112 ? 5.66 4.262 16.688 1 97.06 112 MET A CA 1
ATOM 906 C C . MET A 1 112 ? 6.055 3.877 15.273 1 97.06 112 MET A C 1
ATOM 908 O O . MET A 1 112 ? 6.801 2.92 15.062 1 97.06 112 MET A O 1
ATOM 912 N N . ARG A 1 113 ? 5.609 4.582 14.32 1 97.75 113 ARG A N 1
ATOM 913 C CA . ARG A 1 113 ? 5.871 4.309 12.914 1 97.75 113 ARG A CA 1
ATOM 914 C C . ARG A 1 113 ? 7.355 4.445 12.594 1 97.75 113 ARG A C 1
ATOM 916 O O . ARG A 1 113 ? 7.949 3.561 11.969 1 97.75 113 ARG A O 1
ATOM 923 N N . ILE A 1 114 ? 7.926 5.543 13.023 1 97.94 114 ILE A N 1
ATOM 924 C CA . ILE A 1 114 ? 9.32 5.828 12.695 1 97.94 114 ILE A CA 1
ATOM 925 C C . ILE A 1 114 ? 10.227 4.773 13.328 1 97.94 114 ILE A C 1
ATOM 927 O O . ILE A 1 114 ? 11.188 4.316 12.711 1 97.94 114 ILE A O 1
ATOM 931 N N . GLU A 1 115 ? 9.891 4.336 14.555 1 96.94 115 GLU A N 1
ATOM 932 C CA . GLU A 1 115 ? 10.656 3.273 15.203 1 96.94 115 GLU A CA 1
ATOM 933 C C . GLU A 1 115 ? 10.57 1.972 14.414 1 96.94 115 GLU A C 1
ATOM 935 O O . GLU A 1 115 ? 11.57 1.271 14.25 1 96.94 115 GLU A O 1
ATOM 940 N N . ARG A 1 116 ? 9.422 1.646 13.93 1 96.44 116 ARG A N 1
ATOM 941 C CA . ARG A 1 116 ? 9.234 0.436 13.133 1 96.44 116 ARG A CA 1
ATOM 942 C C . ARG A 1 116 ? 10.031 0.507 11.836 1 96.44 116 ARG A C 1
ATOM 944 O O . ARG A 1 116 ? 10.703 -0.452 11.461 1 96.44 116 ARG A O 1
ATOM 951 N N . TYR A 1 117 ? 10.016 1.658 11.164 1 97.75 117 TYR A N 1
ATOM 952 C CA . TYR A 1 117 ? 10.719 1.804 9.898 1 97.75 117 TYR A CA 1
ATOM 953 C C . TYR A 1 117 ? 12.234 1.81 10.109 1 97.75 117 TYR A C 1
ATOM 955 O O . TYR A 1 117 ? 12.984 1.314 9.266 1 97.75 117 TYR A O 1
ATOM 963 N N . HIS A 1 118 ? 12.648 2.385 11.227 1 97.44 118 HIS A N 1
ATOM 964 C CA . HIS A 1 118 ? 14.07 2.287 11.555 1 97.44 118 HIS A CA 1
ATOM 965 C C . HIS A 1 118 ? 14.508 0.831 11.68 1 97.44 118 HIS A C 1
ATOM 967 O O . HIS A 1 118 ? 15.562 0.449 11.164 1 97.44 118 HIS A O 1
ATOM 973 N N . ALA A 1 119 ? 13.68 0.058 12.336 1 96.44 119 ALA A N 1
ATOM 974 C CA . ALA A 1 119 ? 14 -1.354 12.523 1 96.44 119 ALA A CA 1
ATOM 975 C C . ALA A 1 119 ? 14.008 -2.092 11.188 1 96.44 119 ALA A C 1
ATOM 977 O O . ALA A 1 119 ? 14.922 -2.877 10.914 1 96.44 119 ALA A O 1
ATOM 978 N N . MET A 1 120 ? 13.086 -1.86 10.297 1 96.69 120 MET A N 1
ATOM 979 C CA . MET A 1 120 ? 12.953 -2.531 9.008 1 96.69 120 MET A CA 1
ATOM 980 C C . MET A 1 120 ? 14.109 -2.17 8.078 1 96.69 120 MET A C 1
ATOM 982 O O . MET A 1 120 ? 14.523 -2.982 7.25 1 96.69 120 MET A O 1
ATOM 986 N N . LEU A 1 121 ? 14.633 -0.938 8.25 1 97.88 121 LEU A N 1
ATOM 987 C CA . LEU A 1 121 ? 15.594 -0.425 7.285 1 97.88 121 LEU A CA 1
ATOM 988 C C . LEU A 1 121 ? 17 -0.441 7.863 1 97.88 121 LEU A C 1
ATOM 990 O O . LEU A 1 121 ? 17.922 0.134 7.277 1 97.88 121 LEU A O 1
ATOM 994 N N . ASP A 1 122 ? 17.156 -1.093 8.984 1 95.94 122 ASP A N 1
ATOM 995 C CA . ASP A 1 122 ? 18.406 -1.044 9.75 1 95.94 122 ASP A CA 1
ATOM 996 C C . ASP A 1 122 ? 19.578 -1.535 8.922 1 95.94 122 ASP A C 1
ATOM 998 O O . ASP A 1 122 ? 20.688 -1.001 9.023 1 95.94 122 ASP A O 1
ATOM 1002 N N . ASN A 1 123 ? 19.406 -2.471 7.988 1 96.12 123 ASN A N 1
ATOM 1003 C CA . ASN A 1 123 ? 20.5 -3.059 7.223 1 96.12 123 ASN A CA 1
ATOM 1004 C C . ASN A 1 123 ? 20.672 -2.385 5.863 1 96.12 123 ASN A C 1
ATOM 1006 O O . ASN A 1 123 ? 21.406 -2.867 5.012 1 96.12 123 ASN A O 1
ATOM 1010 N N . TRP A 1 124 ? 19.938 -1.315 5.621 1 97.88 124 TRP A N 1
ATOM 1011 C CA . TRP A 1 124 ? 20.078 -0.553 4.383 1 97.88 124 TRP A CA 1
ATOM 1012 C C . TRP A 1 124 ? 21.125 0.552 4.539 1 97.88 124 TRP A C 1
ATOM 1014 O O . TRP A 1 124 ? 21.219 1.184 5.594 1 97.88 124 TRP A O 1
ATOM 1024 N N . SER A 1 125 ? 21.875 0.848 3.529 1 97.69 125 SER A N 1
ATOM 1025 C CA . SER A 1 125 ? 22.781 1.999 3.539 1 97.69 125 SER A CA 1
ATOM 1026 C C . SER A 1 125 ? 22 3.307 3.447 1 97.69 125 SER A C 1
ATOM 1028 O O . SER A 1 125 ? 20.844 3.324 2.994 1 97.69 125 SER A O 1
ATOM 1030 N N . ASN A 1 126 ? 22.625 4.379 3.857 1 96.88 126 ASN A N 1
ATOM 1031 C CA . ASN A 1 126 ? 22 5.688 3.736 1 96.88 126 ASN A CA 1
ATOM 1032 C C . ASN A 1 126 ? 21.672 6.027 2.283 1 96.88 126 ASN A C 1
ATOM 1034 O O . ASN A 1 126 ? 20.625 6.602 1.992 1 96.88 126 ASN A O 1
ATOM 1038 N N . LYS A 1 127 ? 22.578 5.641 1.438 1 97.44 127 LYS A N 1
ATOM 1039 C CA . LYS A 1 127 ? 22.359 5.902 0.018 1 97.44 127 LYS A CA 1
ATOM 1040 C C . LYS A 1 127 ? 21.141 5.148 -0.503 1 97.44 127 LYS A C 1
ATOM 1042 O O . LYS A 1 127 ? 20.344 5.707 -1.25 1 97.44 127 LYS A O 1
ATOM 1047 N N . GLU A 1 128 ? 20.984 3.891 -0.137 1 98.12 128 GLU A N 1
ATOM 1048 C CA . GLU A 1 128 ? 19.812 3.102 -0.534 1 98.12 128 GLU A CA 1
ATOM 1049 C C . GLU A 1 128 ? 18.516 3.73 -0.023 1 98.12 128 GLU A C 1
ATOM 1051 O O . GLU A 1 128 ? 17.531 3.805 -0.753 1 98.12 128 GLU A O 1
ATOM 1056 N N . LYS A 1 129 ? 18.578 4.168 1.25 1 98.62 129 LYS A N 1
ATOM 1057 C CA . LYS A 1 129 ? 17.391 4.801 1.844 1 98.62 129 LYS A CA 1
ATOM 1058 C C . LYS A 1 129 ? 17.031 6.078 1.097 1 98.62 129 LYS A C 1
ATOM 1060 O O . LYS A 1 129 ? 15.852 6.312 0.805 1 98.62 129 LYS A O 1
ATOM 1065 N N . GLU A 1 130 ? 18 6.867 0.751 1 98.44 130 GLU A N 1
ATOM 1066 C CA . GLU A 1 130 ? 17.75 8.117 0.042 1 98.44 130 GLU A CA 1
ATOM 1067 C C . GLU A 1 130 ? 17.172 7.867 -1.343 1 98.44 130 GLU A C 1
ATOM 1069 O O . GLU A 1 130 ? 16.188 8.5 -1.731 1 98.44 130 GLU A O 1
ATOM 1074 N N . ILE A 1 131 ? 17.719 6.918 -2.053 1 98.5 131 ILE A N 1
ATOM 1075 C CA . ILE A 1 131 ? 17.266 6.594 -3.398 1 98.5 131 ILE A CA 1
ATOM 1076 C C . ILE A 1 131 ? 15.836 6.039 -3.336 1 98.5 131 ILE A C 1
ATOM 1078 O O . ILE A 1 131 ? 14.977 6.426 -4.133 1 98.5 131 ILE A O 1
ATOM 1082 N N . PHE A 1 132 ? 15.602 5.156 -2.396 1 98.88 132 PHE A N 1
ATOM 1083 C CA . PHE A 1 132 ? 14.281 4.555 -2.266 1 98.88 132 PHE A CA 1
ATOM 1084 C C . PHE A 1 132 ? 13.227 5.613 -1.965 1 98.88 132 PHE A C 1
ATOM 1086 O O . PHE A 1 132 ? 12.164 5.637 -2.592 1 98.88 132 PHE A O 1
ATOM 1093 N N . GLY A 1 133 ? 13.516 6.508 -1.008 1 98.75 133 GLY A N 1
ATOM 1094 C CA . GLY A 1 133 ? 12.609 7.594 -0.686 1 98.75 133 GLY A CA 1
ATOM 1095 C C . GLY A 1 133 ? 12.281 8.477 -1.878 1 98.75 133 GLY A C 1
ATOM 1096 O O . GLY A 1 133 ? 11.125 8.844 -2.09 1 98.75 133 GLY A O 1
ATOM 1097 N N . GLU A 1 134 ? 13.289 8.797 -2.654 1 98.56 134 GLU A N 1
ATOM 1098 C CA . GLU A 1 134 ? 13.102 9.625 -3.838 1 98.56 134 GLU A CA 1
ATOM 1099 C C . GLU A 1 134 ? 12.227 8.922 -4.875 1 98.56 134 GLU A C 1
ATOM 1101 O O . GLU A 1 134 ? 11.328 9.539 -5.453 1 98.56 134 GLU A O 1
ATOM 1106 N N . LEU A 1 135 ? 12.492 7.656 -5.117 1 98.69 135 LEU A N 1
ATOM 1107 C CA . LEU A 1 135 ? 11.75 6.91 -6.125 1 98.69 135 LEU A CA 1
ATOM 1108 C C . LEU A 1 135 ? 10.312 6.668 -5.672 1 98.69 135 LEU A C 1
ATOM 1110 O O . LEU A 1 135 ? 9.391 6.66 -6.488 1 98.69 135 LEU A O 1
ATOM 1114 N N . LEU A 1 136 ? 10.102 6.469 -4.332 1 98.75 136 LEU A N 1
ATOM 1115 C CA . LEU A 1 136 ? 8.75 6.379 -3.793 1 98.75 136 LEU A CA 1
ATOM 1116 C C . LEU A 1 136 ? 7.977 7.672 -4.043 1 98.75 136 LEU A C 1
ATOM 1118 O O . LEU A 1 136 ? 6.797 7.633 -4.398 1 98.75 136 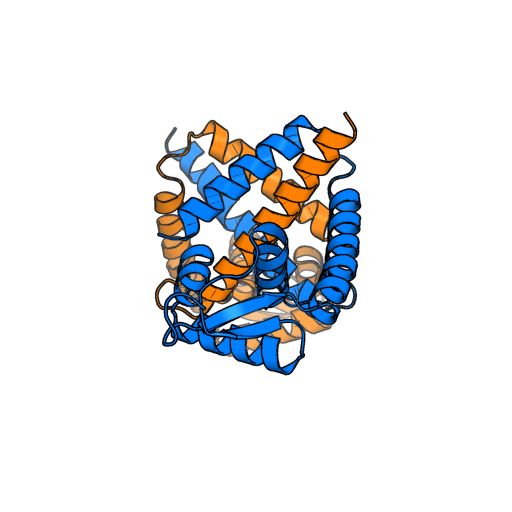LEU A O 1
ATOM 1122 N N . GLU A 1 137 ? 8.625 8.797 -3.801 1 98.06 137 GLU A N 1
ATOM 1123 C CA . GLU A 1 137 ? 8 10.094 -4.051 1 98.06 137 GLU A CA 1
ATOM 1124 C C . GLU A 1 137 ? 7.586 10.234 -5.512 1 98.06 137 GLU A C 1
ATOM 1126 O O . GLU A 1 137 ? 6.473 10.68 -5.805 1 98.06 137 GLU A O 1
ATOM 1131 N N . ARG A 1 138 ? 8.422 9.852 -6.387 1 97.88 138 ARG A N 1
ATOM 1132 C CA . ARG A 1 138 ? 8.117 9.906 -7.812 1 97.88 138 ARG A CA 1
ATOM 1133 C C . ARG A 1 138 ? 6.992 8.938 -8.164 1 97.88 138 ARG A C 1
ATOM 1135 O O . ARG A 1 138 ? 6.16 9.234 -9.031 1 97.88 138 ARG A O 1
ATOM 1142 N N . MET A 1 139 ? 6.984 7.754 -7.586 1 98.25 139 MET A N 1
ATOM 1143 C CA . MET A 1 139 ? 5.906 6.797 -7.82 1 98.25 139 MET A CA 1
ATOM 1144 C C . MET A 1 139 ? 4.566 7.375 -7.383 1 98.25 139 MET A C 1
ATOM 1146 O O . MET A 1 139 ? 3.553 7.191 -8.062 1 98.25 139 MET A O 1
ATOM 1150 N N . ASN A 1 140 ? 4.555 8.055 -6.223 1 97.06 140 ASN A N 1
ATOM 1151 C CA . ASN A 1 140 ? 3.336 8.711 -5.754 1 97.06 140 ASN A CA 1
ATOM 1152 C C . ASN A 1 140 ? 2.832 9.742 -6.754 1 97.06 140 ASN A C 1
ATOM 1154 O O . ASN A 1 140 ? 1.625 9.891 -6.953 1 97.06 140 ASN A O 1
ATOM 1158 N N . GLU A 1 141 ? 3.736 10.453 -7.398 1 94.88 141 GLU A N 1
ATOM 1159 C CA . GLU A 1 141 ? 3.361 11.43 -8.422 1 94.88 141 GLU A CA 1
ATOM 1160 C C . GLU A 1 141 ? 2.752 10.742 -9.641 1 94.88 141 GLU A C 1
ATOM 1162 O O . GLU A 1 141 ? 1.802 11.25 -10.234 1 94.88 141 GLU A O 1
ATOM 1167 N N . ALA A 1 142 ? 3.279 9.578 -9.922 1 93.88 142 ALA A N 1
ATOM 1168 C CA . ALA A 1 142 ? 2.824 8.844 -11.094 1 93.88 142 ALA A CA 1
ATOM 1169 C C . ALA A 1 142 ? 1.467 8.188 -10.836 1 93.88 142 ALA A C 1
ATOM 1171 O O . ALA A 1 142 ? 0.69 7.973 -11.773 1 93.88 142 ALA A O 1
ATOM 1172 N N . LEU A 1 143 ? 1.188 7.785 -9.617 1 90.62 143 LEU A N 1
ATOM 1173 C CA . LEU A 1 143 ? -0.039 7.09 -9.242 1 90.62 143 LEU A CA 1
ATOM 1174 C C . LEU A 1 143 ? -1.242 8.023 -9.328 1 90.62 143 LEU A C 1
ATOM 1176 O O . LEU A 1 143 ? -2.379 7.566 -9.477 1 90.62 143 LEU A O 1
ATOM 1180 N N . ILE A 1 144 ? -1.199 9.391 -9.328 1 71.06 144 ILE A N 1
ATOM 1181 C CA . ILE A 1 144 ? -2.271 10.375 -9.383 1 71.06 144 ILE A CA 1
ATOM 1182 C C . ILE A 1 144 ? -2.934 10.336 -10.758 1 71.06 144 ILE A C 1
ATOM 1184 O O . ILE A 1 144 ? -4.141 10.562 -10.883 1 71.06 144 ILE A O 1
ATOM 1188 N N . ASP A 1 145 ? -2.24 9.922 -11.781 1 62 145 ASP A N 1
ATOM 1189 C CA . ASP A 1 145 ? -2.723 10.047 -13.156 1 62 145 ASP A CA 1
ATOM 1190 C C . ASP A 1 145 ? -3.521 8.812 -13.57 1 62 145 ASP A C 1
ATOM 1192 O O . ASP A 1 145 ? -3.221 7.699 -13.141 1 62 145 ASP A O 1
ATOM 1196 N N . MET B 1 1 ? 25.234 12.656 9.898 1 64.25 1 MET B N 1
ATOM 1197 C CA . MET B 1 1 ? 25.062 11.281 9.453 1 64.25 1 MET B CA 1
ATOM 1198 C C . MET B 1 1 ? 23.781 10.68 10.047 1 64.25 1 MET B C 1
ATOM 1200 O O . MET B 1 1 ? 22.953 10.125 9.32 1 64.25 1 MET B O 1
ATOM 1204 N N . GLN B 1 2 ? 23.625 10.852 11.32 1 75.19 2 GLN B N 1
ATOM 1205 C CA . GLN B 1 2 ? 22.453 10.344 12.016 1 75.19 2 GLN B CA 1
ATOM 1206 C C . GLN B 1 2 ? 21.188 11.094 11.586 1 75.19 2 GLN B C 1
ATOM 1208 O O . GLN B 1 2 ? 20.141 10.484 11.359 1 75.19 2 GLN B O 1
ATOM 1213 N N . LYS B 1 3 ? 21.359 12.359 11.32 1 84.81 3 LYS B N 1
ATOM 1214 C CA . LYS B 1 3 ? 20.219 13.195 10.938 1 84.81 3 LYS B CA 1
ATOM 1215 C C . LYS B 1 3 ? 19.75 12.867 9.523 1 84.81 3 LYS B C 1
ATOM 1217 O O . LYS B 1 3 ? 18.547 12.82 9.25 1 84.81 3 LYS B O 1
ATOM 1222 N N . GLU B 1 4 ? 20.75 12.727 8.695 1 85.5 4 GLU B N 1
ATOM 1223 C CA . GLU B 1 4 ? 20.422 12.383 7.312 1 85.5 4 GLU B CA 1
ATOM 1224 C C . GLU B 1 4 ? 19.703 11.047 7.234 1 85.5 4 GLU B C 1
ATOM 1226 O O . GLU B 1 4 ? 18.766 10.883 6.457 1 85.5 4 GLU B O 1
ATOM 1231 N N . ASN B 1 5 ? 20.188 10.102 7.969 1 90.5 5 ASN B N 1
ATOM 1232 C CA . ASN B 1 5 ? 19.531 8.797 8.047 1 90.5 5 ASN B CA 1
ATOM 1233 C C . ASN B 1 5 ? 18.094 8.93 8.531 1 90.5 5 ASN B C 1
ATOM 1235 O O . ASN B 1 5 ? 17.188 8.328 7.957 1 90.5 5 ASN B O 1
ATOM 1239 N N . GLN B 1 6 ? 17.969 9.781 9.539 1 94.38 6 GLN B N 1
ATOM 1240 C CA . GLN B 1 6 ? 16.625 10 10.086 1 94.38 6 GLN B CA 1
ATOM 1241 C C . GLN B 1 6 ? 15.703 10.625 9.039 1 94.38 6 GLN B C 1
ATOM 1243 O O . GLN B 1 6 ? 14.539 10.219 8.922 1 94.38 6 GLN B O 1
ATOM 1248 N N . LYS B 1 7 ? 16.219 11.586 8.312 1 96.81 7 LYS B N 1
ATOM 1249 C CA . LYS B 1 7 ? 15.43 12.242 7.281 1 96.81 7 LYS B CA 1
ATOM 1250 C C . LYS B 1 7 ? 15.031 11.258 6.184 1 96.81 7 LYS B C 1
ATOM 1252 O O . LYS B 1 7 ? 13.906 11.297 5.688 1 96.81 7 LYS B O 1
ATOM 1257 N N . ALA B 1 8 ? 16 10.398 5.848 1 97.94 8 ALA B N 1
ATOM 1258 C CA . ALA B 1 8 ? 15.727 9.414 4.809 1 97.94 8 ALA B CA 1
ATOM 1259 C C . ALA B 1 8 ? 14.664 8.414 5.262 1 97.94 8 ALA B C 1
ATOM 1261 O O . ALA B 1 8 ? 13.773 8.055 4.492 1 97.94 8 ALA B O 1
ATOM 1262 N N . VAL B 1 9 ? 14.695 8.008 6.523 1 98.38 9 VAL B N 1
ATOM 1263 C CA . VAL B 1 9 ? 13.719 7.066 7.066 1 98.38 9 VAL B CA 1
ATOM 1264 C C . VAL B 1 9 ? 12.344 7.723 7.125 1 98.38 9 VAL B C 1
ATOM 1266 O O . VAL B 1 9 ? 11.336 7.102 6.777 1 98.38 9 VAL B O 1
ATOM 1269 N N . GLU B 1 10 ? 12.289 8.977 7.523 1 98.12 10 GLU B N 1
ATOM 1270 C CA . GLU B 1 10 ? 11.031 9.711 7.609 1 98.12 10 GLU B CA 1
ATOM 1271 C C . GLU B 1 10 ? 10.398 9.875 6.23 1 98.12 10 GLU B C 1
ATOM 1273 O O . GLU B 1 10 ? 9.18 9.766 6.09 1 98.12 10 GLU B O 1
ATOM 1278 N N . ARG B 1 11 ? 11.227 10.133 5.273 1 98.25 11 ARG B N 1
ATOM 1279 C CA . ARG B 1 11 ? 10.719 10.266 3.912 1 98.25 11 ARG B CA 1
ATOM 1280 C C . ARG B 1 11 ? 10.125 8.945 3.42 1 98.25 11 ARG B C 1
ATOM 1282 O O . ARG B 1 11 ? 9.047 8.93 2.832 1 98.25 11 ARG B O 1
ATOM 1289 N N . ILE B 1 12 ? 10.828 7.844 3.646 1 98.75 12 ILE B N 1
ATOM 1290 C CA . ILE B 1 12 ? 10.344 6.531 3.232 1 98.75 12 ILE B CA 1
ATOM 1291 C C . ILE B 1 12 ? 9.016 6.23 3.922 1 98.75 12 ILE B C 1
ATOM 1293 O O . ILE B 1 12 ? 8.055 5.812 3.273 1 98.75 12 ILE B O 1
ATOM 1297 N N . GLU B 1 13 ? 8.984 6.465 5.227 1 98.62 13 GLU B N 1
ATOM 1298 C CA . GLU B 1 13 ? 7.77 6.234 6 1 98.62 13 GLU B CA 1
ATOM 1299 C C . GLU B 1 13 ? 6.602 7.035 5.438 1 98.62 13 GLU B C 1
ATOM 1301 O O . GLU B 1 13 ? 5.52 6.492 5.215 1 98.62 13 GLU B O 1
ATOM 1306 N N . TYR B 1 14 ? 6.824 8.289 5.172 1 98.31 14 TYR B N 1
ATOM 1307 C CA . TYR B 1 14 ? 5.766 9.164 4.684 1 98.31 14 TYR B CA 1
ATOM 1308 C C . TYR B 1 14 ? 5.309 8.75 3.291 1 98.31 14 TYR B C 1
ATOM 1310 O O . TYR B 1 14 ? 4.109 8.648 3.027 1 98.31 14 TYR B O 1
ATOM 1318 N N . GLU B 1 15 ? 6.246 8.508 2.43 1 98.44 15 GLU B N 1
ATOM 1319 C CA . GLU B 1 15 ? 5.914 8.211 1.041 1 98.44 15 GLU B CA 1
ATOM 1320 C C . GLU B 1 15 ? 5.238 6.844 0.917 1 98.44 15 GLU B C 1
ATOM 1322 O O . GLU B 1 15 ? 4.332 6.664 0.097 1 98.44 15 GLU B O 1
ATOM 1327 N N . LEU B 1 16 ? 5.652 5.859 1.713 1 98.44 16 LEU B N 1
ATOM 1328 C CA . LEU B 1 16 ? 4.992 4.559 1.69 1 98.44 16 LEU B CA 1
ATOM 1329 C C . LEU B 1 16 ? 3.576 4.66 2.246 1 98.44 16 LEU B C 1
ATOM 1331 O O . LEU B 1 16 ? 2.648 4.059 1.699 1 98.44 16 LEU B O 1
ATOM 1335 N N . THR B 1 17 ? 3.439 5.426 3.357 1 98.25 17 THR B N 1
ATOM 1336 C CA . THR B 1 17 ? 2.109 5.637 3.914 1 98.25 17 THR B CA 1
ATOM 1337 C C . THR B 1 17 ? 1.184 6.273 2.881 1 98.25 17 THR B C 1
ATOM 1339 O O . THR B 1 17 ? 0.046 5.832 2.705 1 98.25 17 THR B O 1
ATOM 1342 N N . THR B 1 18 ? 1.687 7.25 2.168 1 97.81 18 THR B N 1
ATOM 1343 C CA . THR B 1 18 ? 0.938 7.938 1.123 1 97.81 18 THR B CA 1
ATOM 1344 C C . THR B 1 18 ? 0.6 6.984 -0.019 1 97.81 18 THR B C 1
ATOM 1346 O O . THR B 1 18 ? -0.542 6.941 -0.48 1 97.81 18 THR B O 1
ATOM 1349 N N . LEU B 1 19 ? 1.562 6.203 -0.478 1 97.94 19 LEU B N 1
ATOM 1350 C CA . LEU B 1 19 ? 1.396 5.266 -1.585 1 97.94 19 LEU B CA 1
ATOM 1351 C C . LEU B 1 19 ? 0.329 4.227 -1.262 1 97.94 19 LEU B C 1
ATOM 1353 O O . LEU B 1 19 ? -0.556 3.965 -2.08 1 97.94 19 LEU B O 1
ATOM 1357 N N . ILE B 1 20 ? 0.408 3.672 -0.066 1 97.44 20 ILE B N 1
ATOM 1358 C CA . ILE B 1 20 ? -0.522 2.625 0.342 1 97.44 20 ILE B CA 1
ATOM 1359 C C . ILE B 1 20 ? -1.933 3.201 0.447 1 97.44 20 ILE B C 1
ATOM 1361 O O . ILE B 1 20 ? -2.895 2.596 -0.031 1 97.44 20 ILE B O 1
ATOM 1365 N N . ARG B 1 21 ? -2.066 4.359 1.041 1 96 21 ARG B N 1
ATOM 1366 C CA . ARG B 1 21 ? -3.371 5.008 1.14 1 96 21 ARG B CA 1
ATOM 1367 C C . ARG B 1 21 ? -3.979 5.227 -0.241 1 96 21 ARG B C 1
ATOM 1369 O O . ARG B 1 21 ? -5.164 4.961 -0.452 1 96 21 ARG B O 1
ATOM 1376 N N . ARG B 1 22 ? -3.215 5.711 -1.148 1 95.06 22 ARG B N 1
ATOM 1377 C CA . ARG B 1 22 ? -3.695 5.992 -2.498 1 95.06 22 ARG B CA 1
ATOM 1378 C C . ARG B 1 22 ? -4.074 4.703 -3.223 1 95.06 22 ARG B C 1
ATOM 1380 O O . ARG B 1 22 ? -5.094 4.652 -3.916 1 95.06 22 ARG B O 1
ATOM 1387 N N . ALA B 1 23 ? -3.215 3.727 -3.098 1 95.75 23 ALA B N 1
ATOM 1388 C CA . ALA B 1 23 ? -3.482 2.449 -3.754 1 95.75 23 ALA B CA 1
ATOM 1389 C C .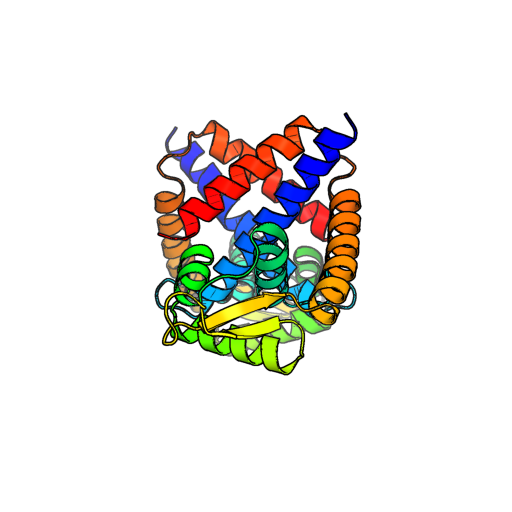 ALA B 1 23 ? -4.805 1.854 -3.275 1 95.75 23 ALA B C 1
ATOM 1391 O O . ALA B 1 23 ? -5.586 1.339 -4.078 1 95.75 23 ALA B O 1
ATOM 1392 N N . VAL B 1 24 ? -5.066 1.924 -2.006 1 94.38 24 VAL B N 1
ATOM 1393 C CA . VAL B 1 24 ? -6.293 1.393 -1.423 1 94.38 24 VAL B CA 1
ATOM 1394 C C . VAL B 1 24 ? -7.492 2.201 -1.916 1 94.38 24 VAL B C 1
ATOM 1396 O O . VAL B 1 24 ? -8.539 1.635 -2.248 1 94.38 24 VAL B O 1
ATOM 1399 N N . TYR B 1 25 ? -7.293 3.52 -2.012 1 91.75 25 TYR B N 1
ATOM 1400 C CA . TYR B 1 25 ? -8.352 4.387 -2.518 1 91.75 25 TYR B CA 1
ATOM 1401 C C . TYR B 1 25 ? -8.688 4.051 -3.967 1 91.75 25 TYR B C 1
ATOM 1403 O O . TYR B 1 25 ? -9.859 3.996 -4.344 1 91.75 25 TYR B O 1
ATOM 1411 N N . LEU B 1 26 ? -7.727 3.756 -4.766 1 92.44 26 LEU B N 1
ATOM 1412 C CA . LEU B 1 26 ? -7.918 3.461 -6.184 1 92.44 26 LEU B CA 1
ATOM 1413 C C . LEU B 1 26 ? -8.664 2.143 -6.367 1 92.44 26 LEU B C 1
ATOM 1415 O O . LEU B 1 26 ? -9.367 1.956 -7.363 1 92.44 26 LEU B O 1
ATOM 1419 N N . ASP B 1 27 ? -8.562 1.252 -5.398 1 91.62 27 ASP B N 1
ATOM 1420 C CA . ASP B 1 27 ? -9.195 -0.058 -5.504 1 91.62 27 ASP B CA 1
ATOM 1421 C C . ASP B 1 27 ? -10.719 0.072 -5.562 1 91.62 27 ASP B C 1
ATOM 1423 O O . ASP B 1 27 ? -11.398 -0.799 -6.105 1 91.62 27 ASP B O 1
ATOM 1427 N N . ILE B 1 28 ? -11.234 1.111 -5.023 1 88.44 28 ILE B N 1
ATOM 1428 C CA . ILE B 1 28 ? -12.688 1.249 -4.961 1 88.44 28 ILE B CA 1
ATOM 1429 C C . ILE B 1 28 ? -13.141 2.355 -5.91 1 88.44 28 ILE B C 1
ATOM 1431 O O . ILE B 1 28 ? -14.305 2.752 -5.898 1 88.44 28 ILE B O 1
ATOM 1435 N N . SER B 1 29 ? -12.25 2.896 -6.691 1 89 29 SER B N 1
ATOM 1436 C CA . SER B 1 29 ? -12.555 3.963 -7.637 1 89 29 SER B CA 1
ATOM 1437 C C . SER B 1 29 ? -12.68 3.426 -9.055 1 89 29 SER B C 1
ATOM 1439 O O . SER B 1 29 ? -12.461 2.236 -9.297 1 89 29 SER B O 1
ATOM 1441 N N . ASP B 1 30 ? -13.062 4.328 -10.008 1 88.06 30 ASP B N 1
ATOM 1442 C CA . ASP B 1 30 ? -13.141 3.967 -11.422 1 88.06 30 ASP B CA 1
ATOM 1443 C C . ASP B 1 30 ? -11.75 3.898 -12.047 1 88.06 30 ASP B C 1
ATOM 1445 O O . ASP B 1 30 ? -11.602 3.51 -13.211 1 88.06 30 ASP B O 1
ATOM 1449 N N . LYS B 1 31 ? -10.727 4.152 -11.234 1 88.94 31 LYS B N 1
ATOM 1450 C CA . LYS B 1 31 ? -9.352 4.172 -11.727 1 88.94 31 LYS B CA 1
ATOM 1451 C C . LYS B 1 31 ? -8.555 2.984 -11.195 1 88.94 31 LYS B C 1
ATOM 1453 O O . LYS B 1 31 ? -7.332 3.055 -11.078 1 88.94 31 LYS B O 1
ATOM 1458 N N . LYS B 1 32 ? -9.312 1.966 -10.867 1 91.94 32 LYS B N 1
ATOM 1459 C CA . LYS B 1 32 ? -8.656 0.782 -10.328 1 91.94 32 LYS B CA 1
ATOM 1460 C C . LYS B 1 32 ? -7.629 0.226 -11.312 1 91.94 32 LYS B C 1
ATOM 1462 O O . LYS B 1 32 ? -7.832 0.291 -12.523 1 91.94 32 LYS B O 1
ATOM 1467 N N . ILE B 1 33 ? -6.594 -0.349 -10.766 1 92.62 33 ILE B N 1
ATOM 1468 C CA . ILE B 1 33 ? -5.465 -0.837 -11.555 1 92.62 33 ILE B CA 1
ATOM 1469 C C . ILE B 1 33 ? -5.773 -2.236 -12.086 1 92.62 33 ILE B C 1
ATOM 1471 O O . ILE B 1 33 ? -5.309 -2.615 -13.164 1 92.62 33 ILE B O 1
ATOM 1475 N N . GLY B 1 34 ? -6.535 -3 -11.383 1 94.06 34 GLY B N 1
ATOM 1476 C CA . GLY B 1 34 ? -7 -4.336 -11.727 1 94.06 34 GLY B CA 1
ATOM 1477 C C . GLY B 1 34 ? -8.359 -4.66 -11.141 1 94.06 34 GLY B C 1
ATOM 1478 O O . GLY B 1 34 ? -8.844 -3.951 -10.258 1 94.06 34 GLY B O 1
ATOM 1479 N N . HIS B 1 35 ? -8.93 -5.707 -11.695 1 95.56 35 HIS B N 1
ATOM 1480 C CA . HIS B 1 35 ? -10.273 -6.07 -11.25 1 95.56 35 HIS B CA 1
ATOM 1481 C C . HIS B 1 35 ? -10.219 -7.074 -10.102 1 95.56 35 HIS B C 1
ATOM 1483 O O . HIS B 1 35 ? -11.148 -7.156 -9.297 1 95.56 35 HIS B O 1
ATOM 1489 N N . LEU B 1 36 ? -9.188 -7.891 -10.078 1 97.56 36 LEU B N 1
ATOM 1490 C CA . LEU B 1 36 ? -9.016 -8.859 -9 1 97.56 36 LEU B CA 1
ATOM 1491 C C . LEU B 1 36 ? -8.5 -8.188 -7.734 1 97.56 36 LEU B C 1
ATOM 1493 O O . LEU B 1 36 ? -7.645 -7.309 -7.801 1 97.56 36 LEU B O 1
ATOM 1497 N N . GLU B 1 37 ? -9.039 -8.68 -6.59 1 96.81 37 GLU B N 1
ATOM 1498 C CA . GLU B 1 37 ? -8.391 -8.297 -5.34 1 96.81 37 GLU B CA 1
ATOM 1499 C C . GLU B 1 37 ? -6.918 -8.695 -5.336 1 96.81 37 GLU B C 1
ATOM 1501 O O . GLU B 1 37 ? -6.555 -9.75 -5.875 1 96.81 37 GLU B O 1
ATOM 1506 N N . ARG B 1 38 ? -6.09 -7.867 -4.688 1 97 38 ARG B N 1
ATOM 1507 C CA . ARG B 1 38 ? -4.648 -8.117 -4.695 1 97 38 ARG B CA 1
ATOM 1508 C C . ARG B 1 38 ? -4.332 -9.516 -4.176 1 97 38 ARG B C 1
ATOM 1510 O O . ARG B 1 38 ? -3.441 -10.188 -4.695 1 97 38 ARG B O 1
ATOM 1517 N N . SER B 1 39 ? -5.051 -9.961 -3.111 1 96.75 39 SER B N 1
ATOM 1518 C CA . SER B 1 39 ? -4.809 -11.289 -2.551 1 96.75 39 SER B CA 1
ATOM 1519 C C . SER B 1 39 ? -5.129 -12.383 -3.561 1 96.75 39 SER B C 1
ATOM 1521 O O . SER B 1 39 ? -4.391 -13.359 -3.68 1 96.75 39 SER B O 1
ATOM 1523 N N . VAL B 1 40 ? -6.246 -12.234 -4.273 1 97.88 40 VAL B N 1
ATOM 1524 C CA . VAL B 1 40 ? -6.648 -13.195 -5.297 1 97.88 40 VAL B CA 1
ATOM 1525 C C . VAL B 1 40 ? -5.637 -13.195 -6.438 1 97.88 40 VAL B C 1
ATOM 1527 O O . VAL B 1 40 ? -5.152 -14.25 -6.848 1 97.88 40 VAL B O 1
ATOM 1530 N N . TYR B 1 41 ? -5.273 -11.992 -6.91 1 98.62 41 TYR B N 1
ATOM 1531 C CA . TYR B 1 41 ? -4.34 -11.82 -8.016 1 98.62 41 TYR B CA 1
ATOM 1532 C C . TYR B 1 41 ? -3.008 -12.492 -7.719 1 98.62 41 TYR B C 1
ATOM 1534 O O . TYR B 1 41 ? -2.496 -13.258 -8.539 1 98.62 41 TYR B O 1
ATOM 1542 N N . LEU B 1 42 ? -2.465 -12.258 -6.543 1 98.38 42 LEU B N 1
ATOM 1543 C CA . LEU B 1 42 ? -1.161 -12.805 -6.172 1 98.38 42 LEU B CA 1
ATOM 1544 C C . LEU B 1 42 ? -1.219 -14.32 -6.043 1 98.38 42 LEU B C 1
ATOM 1546 O O . LEU B 1 42 ? -0.275 -15.016 -6.426 1 98.38 42 LEU B O 1
ATOM 1550 N N . LEU B 1 43 ? -2.289 -14.82 -5.488 1 98.25 43 LEU B N 1
ATOM 1551 C CA . LEU B 1 43 ? -2.434 -16.266 -5.355 1 98.25 43 LEU B CA 1
ATOM 1552 C C . LEU B 1 43 ? -2.52 -16.922 -6.727 1 98.25 43 LEU B C 1
ATOM 1554 O O . LEU B 1 43 ? -1.855 -17.938 -6.973 1 98.25 43 LEU B O 1
ATOM 1558 N N . LEU B 1 44 ? -3.338 -16.359 -7.617 1 98.75 44 LEU B N 1
ATOM 1559 C CA . LEU B 1 44 ? -3.463 -16.906 -8.961 1 98.75 44 LEU B CA 1
ATOM 1560 C C . LEU B 1 44 ? -2.127 -16.859 -9.695 1 98.75 44 LEU B C 1
ATOM 1562 O O . LEU B 1 44 ? -1.767 -17.812 -10.406 1 98.75 44 LEU B O 1
ATOM 1566 N N . ARG B 1 45 ? -1.424 -15.781 -9.578 1 98.5 45 ARG B N 1
ATOM 1567 C CA . ARG B 1 45 ? -0.116 -15.648 -10.219 1 98.5 45 ARG B CA 1
ATOM 1568 C C . ARG B 1 45 ? 0.838 -16.734 -9.734 1 98.5 45 ARG B C 1
ATOM 1570 O O . ARG B 1 45 ? 1.587 -17.312 -10.531 1 98.5 45 ARG B O 1
ATOM 1577 N N . HIS B 1 46 ? 0.839 -16.969 -8.422 1 98.31 46 HIS B N 1
ATOM 1578 C CA . HIS B 1 46 ? 1.707 -18 -7.852 1 98.31 46 HIS B CA 1
ATOM 1579 C C . HIS B 1 46 ? 1.389 -19.375 -8.438 1 98.31 46 HIS B C 1
ATOM 1581 O O . HIS B 1 46 ? 2.291 -20.094 -8.867 1 98.31 46 HIS B O 1
ATOM 1587 N N . LEU B 1 47 ? 0.144 -19.688 -8.508 1 98.56 47 LEU B N 1
ATOM 1588 C CA . LEU B 1 47 ? -0.272 -21 -9.016 1 98.56 47 LEU B CA 1
ATOM 1589 C C . LEU B 1 47 ? 0.032 -21.125 -10.508 1 98.56 47 LEU B C 1
ATOM 1591 O O . LEU B 1 47 ? 0.348 -22.203 -10.992 1 98.56 47 LEU B O 1
ATOM 1595 N N . ASP B 1 48 ? -0.135 -20.062 -11.219 1 98.5 48 ASP B N 1
ATOM 1596 C CA . ASP B 1 48 ? 0.181 -20.047 -12.648 1 98.5 48 ASP B CA 1
ATOM 1597 C C . ASP B 1 48 ? 1.671 -20.281 -12.875 1 98.5 48 ASP B C 1
ATOM 1599 O O . ASP B 1 48 ? 2.053 -21.016 -13.789 1 98.5 48 ASP B O 1
ATOM 1603 N N . GLU B 1 49 ? 2.473 -19.688 -12.055 1 97.56 49 GLU B N 1
ATOM 1604 C CA . GLU B 1 49 ? 3.922 -19.703 -12.227 1 97.56 49 GLU B CA 1
ATOM 1605 C C . GLU B 1 49 ? 4.52 -21.016 -11.711 1 97.56 49 GLU B C 1
ATOM 1607 O O . GLU B 1 49 ? 5.418 -21.578 -12.344 1 97.56 49 GLU B O 1
ATOM 1612 N N . PHE B 1 50 ? 4.055 -21.609 -10.555 1 97.5 50 PHE B N 1
ATOM 1613 C CA . PHE B 1 50 ? 4.762 -22.688 -9.875 1 97.5 50 PHE B CA 1
ATOM 1614 C C . PHE B 1 50 ? 3.941 -23.969 -9.914 1 97.5 50 PHE B C 1
ATOM 1616 O O . PHE B 1 50 ? 4.414 -25.031 -9.484 1 97.5 50 PHE B O 1
ATOM 1623 N N . GLY B 1 51 ? 2.689 -23.875 -10.383 1 97.38 51 GLY B N 1
ATOM 1624 C CA . GLY B 1 51 ? 1.832 -25.047 -10.461 1 97.38 51 GLY B CA 1
ATOM 1625 C C . GLY B 1 51 ? 1.099 -25.344 -9.164 1 97.38 51 GLY B C 1
ATOM 1626 O O . GLY B 1 51 ? 1.028 -24.484 -8.281 1 97.38 51 GLY B O 1
ATOM 1627 N N . PRO B 1 52 ? 0.489 -26.469 -9.117 1 97.5 52 PRO B N 1
ATOM 1628 C CA . PRO B 1 52 ? -0.292 -26.844 -7.934 1 97.5 52 PRO B CA 1
ATOM 1629 C C . PRO B 1 52 ? 0.508 -26.734 -6.637 1 97.5 52 PRO B C 1
ATOM 1631 O O . PRO B 1 52 ? 1.695 -27.062 -6.609 1 97.5 52 PRO B O 1
ATOM 1634 N N . SER B 1 53 ? -0.137 -26.188 -5.594 1 97.25 53 SER B N 1
ATOM 1635 C CA . SER B 1 53 ? 0.553 -25.938 -4.336 1 97.25 53 SER B CA 1
ATOM 1636 C C . SER B 1 53 ? -0.311 -26.328 -3.141 1 97.25 53 SER B C 1
ATOM 1638 O O . SER B 1 53 ? -1.539 -26.234 -3.201 1 97.25 53 SER B O 1
ATOM 1640 N N . ARG B 1 54 ? 0.394 -26.703 -2.049 1 96 54 ARG B N 1
ATOM 1641 C CA . ARG B 1 54 ? -0.272 -27.016 -0.789 1 96 54 ARG B CA 1
ATOM 1642 C C . ARG B 1 54 ? -0.668 -25.75 -0.049 1 96 54 ARG B C 1
ATOM 1644 O O . ARG B 1 54 ? -0.02 -24.703 -0.197 1 96 54 ARG B O 1
ATOM 1651 N N . LEU B 1 55 ? -1.733 -25.953 0.749 1 94.31 55 LEU B N 1
ATOM 1652 C CA . LEU B 1 55 ? -2.213 -24.828 1.549 1 94.31 55 LEU B CA 1
ATOM 1653 C C . LEU B 1 55 ? -1.099 -24.266 2.43 1 94.31 55 LEU B C 1
ATOM 1655 O O . LEU B 1 55 ? -0.895 -23.062 2.49 1 94.31 55 LEU B O 1
ATOM 1659 N N . LYS B 1 56 ? -0.38 -25.125 3.037 1 94.38 56 LYS B N 1
ATOM 1660 C CA . LYS B 1 56 ? 0.679 -24.703 3.953 1 94.38 56 LYS B CA 1
ATOM 1661 C C . LYS B 1 56 ? 1.788 -23.969 3.213 1 94.38 56 LYS B C 1
ATOM 1663 O O . LYS B 1 56 ? 2.322 -22.969 3.715 1 94.38 56 LYS B O 1
ATOM 1668 N N . ALA B 1 57 ? 2.15 -24.422 2.074 1 95.62 57 ALA B N 1
ATOM 1669 C CA . ALA B 1 57 ? 3.186 -23.781 1.268 1 95.62 57 ALA B CA 1
ATOM 1670 C C . ALA B 1 57 ? 2.752 -22.391 0.818 1 95.62 57 ALA B C 1
ATOM 1672 O O . ALA B 1 57 ? 3.549 -21.453 0.833 1 95.62 57 ALA B O 1
ATOM 1673 N N . LEU B 1 58 ? 1.539 -22.25 0.444 1 96.31 58 LEU B N 1
ATOM 1674 C CA . LEU B 1 58 ? 0.997 -20.953 0.04 1 96.31 58 LEU B CA 1
ATOM 1675 C C . LEU B 1 58 ? 0.978 -19.984 1.216 1 96.31 58 LEU B C 1
ATOM 1677 O O . LEU B 1 58 ? 1.336 -18.812 1.063 1 96.31 58 LEU B O 1
ATOM 1681 N N . ALA B 1 59 ? 0.548 -20.469 2.371 1 95.75 59 ALA B N 1
ATOM 1682 C CA . ALA B 1 59 ? 0.505 -19.641 3.57 1 95.75 59 ALA B CA 1
ATOM 1683 C C . ALA B 1 59 ? 1.892 -19.109 3.916 1 95.75 59 ALA B C 1
ATOM 1685 O O . ALA B 1 59 ? 2.045 -17.922 4.242 1 95.75 59 ALA B O 1
ATOM 1686 N N . GLU B 1 60 ? 2.916 -19.953 3.789 1 94.81 60 GLU B N 1
ATOM 1687 C CA . GLU B 1 60 ? 4.301 -19.562 4.047 1 94.81 60 GLU B CA 1
ATOM 1688 C C . GLU B 1 60 ? 4.789 -18.547 3.02 1 94.81 60 GLU B C 1
ATOM 1690 O O . GLU B 1 60 ? 5.414 -17.547 3.377 1 94.81 60 GLU B O 1
ATOM 1695 N N . THR B 1 61 ? 4.418 -18.797 1.786 1 94.25 61 THR B N 1
ATOM 1696 C CA . THR B 1 61 ? 4.828 -17.922 0.691 1 94.25 61 THR B CA 1
ATOM 1697 C C . THR B 1 61 ? 4.281 -16.516 0.888 1 94.25 61 THR B C 1
ATOM 1699 O O . THR B 1 61 ? 4.98 -15.523 0.642 1 94.25 61 THR B O 1
ATOM 1702 N N . PHE B 1 62 ? 3.068 -16.375 1.353 1 94.25 62 PHE B N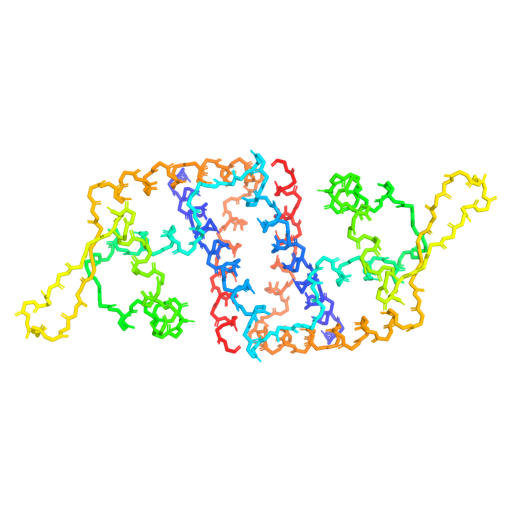 1
ATOM 1703 C CA . PHE B 1 62 ? 2.412 -15.078 1.443 1 94.25 62 PHE B CA 1
ATOM 1704 C C . PHE B 1 62 ? 2.459 -14.547 2.871 1 94.25 62 PHE B C 1
ATOM 1706 O O . PHE B 1 62 ? 1.881 -13.5 3.168 1 94.25 62 PHE B O 1
ATOM 1713 N N . ASN B 1 63 ? 3.154 -15.297 3.742 1 91.75 63 ASN B N 1
ATOM 1714 C CA . ASN B 1 63 ? 3.285 -14.906 5.145 1 91.75 63 ASN B CA 1
ATOM 1715 C C . ASN B 1 63 ? 1.925 -14.648 5.785 1 91.75 63 ASN B C 1
ATOM 1717 O O . ASN B 1 63 ? 1.702 -13.594 6.375 1 91.75 63 ASN B O 1
ATOM 1721 N N . LEU B 1 64 ? 1.062 -15.617 5.633 1 93.12 64 LEU B N 1
ATOM 1722 C CA . LEU B 1 64 ? -0.281 -15.586 6.203 1 93.12 64 LEU B CA 1
ATOM 1723 C C . LEU B 1 64 ? -0.497 -16.766 7.141 1 93.12 64 LEU B C 1
ATOM 1725 O O . LEU B 1 64 ? 0.13 -17.828 6.98 1 93.12 64 LEU B O 1
ATOM 1729 N N . ASP B 1 65 ? -1.369 -16.547 8.117 1 92.44 65 ASP B N 1
ATOM 1730 C CA . ASP B 1 65 ? -1.796 -17.688 8.906 1 92.44 65 ASP B CA 1
ATOM 1731 C C . ASP B 1 65 ? -2.635 -18.656 8.062 1 92.44 65 ASP B C 1
ATOM 1733 O O . ASP B 1 65 ? -3.332 -18.234 7.137 1 92.44 65 ASP B O 1
ATOM 1737 N N . ILE B 1 66 ? -2.479 -19.891 8.391 1 94 66 ILE B N 1
ATOM 1738 C CA . ILE B 1 66 ? -3.129 -20.953 7.629 1 94 66 ILE B CA 1
ATOM 1739 C C . ILE B 1 66 ? -4.637 -20.719 7.598 1 94 66 ILE B C 1
ATOM 1741 O O . ILE B 1 66 ? -5.297 -21 6.594 1 94 66 ILE B O 1
ATOM 1745 N N . SER B 1 67 ? -5.191 -20.219 8.648 1 95.44 67 SER B N 1
ATOM 1746 C CA . SER B 1 67 ? -6.625 -19.969 8.703 1 95.44 67 SER B CA 1
ATOM 1747 C C . SER B 1 67 ? -7.035 -18.891 7.703 1 95.44 67 SER B C 1
ATOM 1749 O O . SER B 1 67 ? -8.055 -19.016 7.027 1 95.44 67 SER B O 1
ATOM 1751 N N . THR B 1 68 ? -6.215 -17.828 7.59 1 94.12 68 THR B N 1
ATOM 1752 C CA . THR B 1 68 ? -6.469 -16.734 6.645 1 94.12 68 THR B CA 1
ATOM 1753 C C . THR B 1 68 ? -6.383 -17.234 5.207 1 94.12 68 THR B C 1
ATOM 1755 O O . THR B 1 68 ? -7.277 -16.984 4.398 1 94.12 68 THR B O 1
ATOM 1758 N N . LEU B 1 69 ? -5.344 -17.953 4.965 1 95.81 69 LEU B N 1
ATOM 1759 C CA . LEU B 1 69 ? -5.164 -18.469 3.607 1 95.81 69 LEU B CA 1
ATOM 1760 C C . LEU B 1 69 ? -6.266 -19.453 3.246 1 95.81 69 LEU B C 1
ATOM 1762 O O . LEU B 1 69 ? -6.734 -19.484 2.107 1 95.81 69 LEU B O 1
ATOM 1766 N N . SER B 1 70 ? -6.656 -20.312 4.191 1 96.25 70 SER B N 1
ATOM 1767 C CA . SER B 1 70 ? -7.723 -21.281 3.957 1 96.25 70 SER B CA 1
ATOM 1768 C C . SER B 1 70 ? -9.023 -20.594 3.564 1 96.25 70 SER B C 1
ATOM 1770 O O . SER B 1 70 ? -9.672 -20.984 2.594 1 96.25 70 SER B O 1
ATOM 1772 N N . ARG B 1 71 ? -9.344 -19.562 4.277 1 96.88 71 ARG B N 1
ATOM 1773 C CA . ARG B 1 71 ? -10.547 -18.797 3.98 1 96.88 71 ARG B CA 1
ATOM 1774 C C . ARG B 1 71 ? -10.461 -18.141 2.602 1 96.88 71 ARG B C 1
ATOM 1776 O O . ARG B 1 71 ? -11.422 -18.172 1.838 1 96.88 71 ARG B O 1
ATOM 1783 N N . GLN B 1 72 ? -9.367 -17.547 2.289 1 96.31 72 GLN B N 1
ATOM 1784 C CA . GLN B 1 72 ? -9.156 -16.922 0.991 1 96.31 72 GLN B CA 1
ATOM 1785 C C . GLN B 1 72 ? -9.258 -17.938 -0.14 1 96.31 72 GLN B C 1
ATOM 1787 O O . GLN B 1 72 ? -9.922 -17.688 -1.147 1 96.31 72 GLN B O 1
ATOM 1792 N N . ALA B 1 73 ? -8.562 -19.078 0.066 1 97.38 73 ALA B N 1
ATOM 1793 C CA . ALA B 1 73 ? -8.578 -20.125 -0.944 1 97.38 73 ALA B CA 1
ATOM 1794 C C . ALA B 1 73 ? -9.992 -20.641 -1.183 1 97.38 73 ALA B C 1
ATOM 1796 O O . ALA B 1 73 ? -10.398 -20.875 -2.326 1 97.38 73 ALA B O 1
ATOM 1797 N N . SER B 1 74 ? -10.734 -20.812 -0.136 1 97.69 74 SER B N 1
ATOM 1798 C CA . SER B 1 74 ? -12.117 -21.281 -0.246 1 97.69 74 SER B CA 1
ATOM 1799 C C . SER B 1 74 ? -12.969 -20.297 -1.036 1 97.69 74 SER B C 1
ATOM 1801 O O . SER B 1 74 ? -13.781 -20.703 -1.866 1 97.69 74 SER B O 1
ATOM 1803 N N . ALA B 1 75 ? -12.812 -19.047 -0.769 1 98.12 75 ALA B N 1
ATOM 1804 C CA . ALA B 1 75 ? -13.57 -18.016 -1.475 1 98.12 75 ALA B CA 1
ATOM 1805 C C . ALA B 1 75 ? -13.211 -18 -2.957 1 98.12 75 ALA B C 1
ATOM 1807 O O . ALA B 1 75 ? -14.086 -17.828 -3.812 1 98.12 75 ALA B O 1
ATOM 1808 N N . ILE B 1 76 ? -11.953 -18.156 -3.275 1 98.38 76 ILE B N 1
ATOM 1809 C CA . ILE B 1 76 ? -11.461 -18.141 -4.648 1 98.38 76 ILE B CA 1
ATOM 1810 C C . ILE B 1 76 ? -11.93 -19.391 -5.379 1 98.38 76 ILE B C 1
ATOM 1812 O O . ILE B 1 76 ? -12.273 -19.344 -6.562 1 98.38 76 ILE B O 1
ATOM 1816 N N . GLU B 1 77 ? -11.945 -20.516 -4.668 1 98.56 77 GLU B N 1
ATOM 1817 C CA . GLU B 1 77 ? -12.453 -21.766 -5.207 1 98.56 77 GLU B CA 1
ATOM 1818 C C . GLU B 1 77 ? -13.945 -21.656 -5.535 1 98.56 77 GLU B C 1
ATOM 1820 O O . GLU B 1 77 ? -14.391 -22.141 -6.582 1 98.56 77 GLU B O 1
ATOM 1825 N N . ALA B 1 78 ? -14.664 -21.031 -4.633 1 98.5 78 ALA B N 1
ATOM 1826 C CA . ALA B 1 78 ? -16.094 -20.859 -4.82 1 98.5 78 ALA B CA 1
ATOM 1827 C C . ALA B 1 78 ? -16.391 -20.047 -6.078 1 98.5 78 ALA B C 1
ATOM 1829 O O . ALA B 1 78 ? -17.422 -20.234 -6.727 1 98.5 78 ALA B O 1
ATOM 1830 N N . LYS B 1 79 ? -15.477 -19.156 -6.512 1 98.19 79 LYS B N 1
ATOM 1831 C CA . LYS B 1 79 ? -15.609 -18.344 -7.723 1 98.19 79 LYS B CA 1
ATOM 1832 C C . LYS B 1 79 ? -15.195 -19.141 -8.961 1 98.19 79 LYS B C 1
ATOM 1834 O O . LYS B 1 79 ? -15.328 -18.656 -10.086 1 98.19 79 LYS B O 1
ATOM 1839 N N . GLY B 1 80 ? -14.602 -20.297 -8.727 1 98.69 80 GLY B N 1
ATOM 1840 C CA . GLY B 1 80 ? -14.211 -21.188 -9.812 1 98.69 80 GLY B CA 1
ATOM 1841 C C . GLY B 1 80 ? -12.828 -20.875 -10.359 1 98.69 80 GLY B C 1
ATOM 1842 O O . GLY B 1 80 ? -12.445 -21.375 -11.414 1 98.69 80 GLY B O 1
ATOM 1843 N N . TYR B 1 81 ? -12.023 -19.984 -9.695 1 98.81 81 TYR B N 1
ATOM 1844 C CA . TYR B 1 81 ? -10.734 -19.547 -10.211 1 98.81 81 TYR B CA 1
ATOM 1845 C C . TYR B 1 81 ? -9.664 -20.609 -9.938 1 98.81 81 TYR B C 1
ATOM 1847 O O . TYR B 1 81 ? -8.656 -20.672 -10.656 1 98.81 81 TYR B O 1
ATOM 1855 N N . ILE B 1 82 ? -9.852 -21.375 -8.82 1 98.81 82 ILE B N 1
ATOM 1856 C CA . ILE B 1 82 ? -8.953 -22.484 -8.484 1 98.81 82 ILE B CA 1
ATOM 1857 C C . ILE B 1 82 ? -9.766 -23.719 -8.133 1 98.81 82 ILE B C 1
ATOM 1859 O O . ILE B 1 82 ? -10.977 -23.641 -7.906 1 98.81 82 ILE B O 1
ATOM 1863 N N . SER B 1 83 ? -9.148 -24.875 -8.164 1 98.56 83 SER B N 1
ATOM 1864 C CA . SER B 1 83 ? -9.773 -26.125 -7.742 1 98.56 83 SER B CA 1
ATOM 1865 C C . SER B 1 83 ? -8.875 -26.891 -6.773 1 98.56 83 SER B C 1
ATOM 1867 O O . SER B 1 83 ? -7.652 -26.812 -6.859 1 98.56 83 SER B O 1
ATOM 1869 N N . ARG B 1 84 ? -9.531 -27.531 -5.902 1 96.69 84 ARG B N 1
ATOM 1870 C CA . ARG B 1 84 ? -8.867 -28.344 -4.887 1 96.69 84 ARG B CA 1
ATOM 1871 C C . ARG B 1 84 ? -8.844 -29.812 -5.293 1 96.69 84 ARG B C 1
ATOM 1873 O O . ARG B 1 84 ? -9.812 -30.328 -5.863 1 96.69 84 ARG B O 1
ATOM 1880 N N . PHE B 1 85 ? -7.781 -30.484 -5.047 1 95.38 85 PHE B N 1
ATOM 1881 C CA . PHE B 1 85 ? -7.703 -31.922 -5.273 1 95.38 85 PHE B CA 1
ATOM 1882 C C . PHE B 1 85 ? -6.734 -32.562 -4.297 1 95.38 85 PHE B C 1
ATOM 1884 O O . PHE B 1 85 ? -5.922 -31.891 -3.672 1 95.38 85 PHE B O 1
ATOM 1891 N N . SER B 1 86 ? -6.855 -33.875 -4.082 1 93.06 86 SER B N 1
ATOM 1892 C CA . SER B 1 86 ? -6.004 -34.594 -3.143 1 93.06 86 SER B CA 1
ATOM 1893 C C . SER B 1 86 ? -4.617 -34.844 -3.727 1 93.06 86 SER B C 1
ATOM 1895 O O . SER B 1 86 ? -4.48 -35.156 -4.906 1 93.06 86 SER B O 1
ATOM 1897 N N . ASP B 1 87 ? -3.641 -34.594 -2.867 1 90 87 ASP B N 1
ATOM 1898 C CA . ASP B 1 87 ? -2.277 -34.906 -3.266 1 90 87 ASP B CA 1
ATOM 1899 C C . ASP B 1 87 ? -2.145 -36.406 -3.566 1 90 87 ASP B C 1
ATOM 1901 O O . ASP B 1 87 ? -2.471 -37.25 -2.725 1 90 87 ASP B O 1
ATOM 1905 N N . PRO B 1 88 ? -1.657 -36.719 -4.695 1 88.38 88 PRO B N 1
ATOM 1906 C CA . PRO B 1 88 ? -1.546 -38.125 -5.059 1 88.38 88 PRO B CA 1
ATOM 1907 C C . PRO B 1 88 ? -0.583 -38.906 -4.156 1 88.38 88 PRO B C 1
ATOM 1909 O O . PRO B 1 88 ? -0.726 -40.094 -3.988 1 88.38 88 PRO B O 1
ATOM 1912 N N . THR B 1 89 ? 0.348 -38.219 -3.572 1 90.88 89 THR B N 1
ATOM 1913 C CA . THR B 1 89 ? 1.361 -38.844 -2.746 1 90.88 89 THR B CA 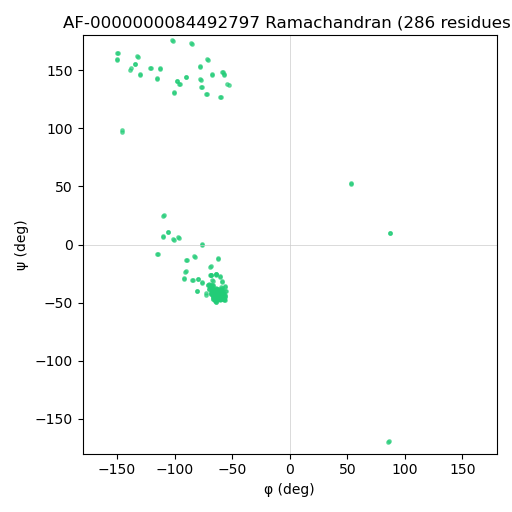1
ATOM 1914 C C . THR B 1 89 ? 0.91 -38.906 -1.289 1 90.88 89 THR B C 1
ATOM 1916 O O . THR B 1 89 ? 1.462 -39.688 -0.497 1 90.88 89 THR B O 1
ATOM 1919 N N . ASP B 1 90 ? 0.054 -38.094 -0.897 1 88.69 90 ASP B N 1
ATOM 1920 C CA . ASP B 1 90 ? -0.502 -38.062 0.451 1 88.69 90 ASP B CA 1
ATOM 1921 C C . ASP B 1 90 ? -1.972 -37.625 0.422 1 88.69 90 ASP B C 1
ATOM 1923 O O . ASP B 1 90 ? -2.285 -36.438 0.397 1 88.69 90 ASP B O 1
ATOM 1927 N N . GLY B 1 91 ? -2.885 -38.5 0.467 1 85.69 91 GLY B N 1
ATOM 1928 C CA . GLY B 1 91 ? -4.312 -38.281 0.29 1 85.69 91 GLY B CA 1
ATOM 1929 C C . GLY B 1 91 ? -4.918 -37.375 1.335 1 85.69 91 GLY B C 1
ATOM 1930 O O . GLY B 1 91 ? -6.016 -36.844 1.147 1 85.69 91 GLY B O 1
ATOM 1931 N N . ARG B 1 92 ? -4.211 -37.094 2.367 1 88.94 92 ARG B N 1
ATOM 1932 C CA . ARG B 1 92 ? -4.719 -36.25 3.445 1 88.94 92 ARG B CA 1
ATOM 1933 C C . ARG B 1 92 ? -4.414 -34.781 3.178 1 88.94 92 ARG B C 1
ATOM 1935 O O . ARG B 1 92 ? -4.988 -33.906 3.814 1 88.94 92 ARG B O 1
ATOM 1942 N N . VAL B 1 93 ? -3.561 -34.594 2.23 1 91 93 VAL B N 1
ATOM 1943 C CA . VAL B 1 93 ? -3.127 -33.25 1.923 1 91 93 VAL B CA 1
ATOM 1944 C C . VAL B 1 93 ? -3.867 -32.719 0.69 1 91 93 VAL B C 1
ATOM 1946 O O . VAL B 1 93 ? -3.996 -33.438 -0.307 1 91 93 VAL B O 1
ATOM 1949 N N . SER B 1 94 ? -4.387 -31.578 0.804 1 91.94 94 SER B N 1
ATOM 1950 C CA . SER B 1 94 ? -5.066 -30.953 -0.327 1 91.94 94 SER B CA 1
ATOM 1951 C C . SER B 1 94 ? -4.133 -30.016 -1.081 1 91.94 94 SER B C 1
ATOM 1953 O O . SER B 1 94 ? -3.332 -29.312 -0.47 1 91.94 94 SER B O 1
ATOM 1955 N N . LEU B 1 95 ? -4.262 -30.125 -2.416 1 96.19 95 LEU B N 1
ATOM 1956 C CA . LEU B 1 95 ? -3.57 -29.219 -3.326 1 96.19 95 LEU B CA 1
ATOM 1957 C C . LEU B 1 95 ? -4.562 -28.328 -4.062 1 96.19 95 LEU B C 1
ATOM 1959 O O . LEU B 1 95 ? -5.711 -28.703 -4.273 1 96.19 95 LEU B O 1
ATOM 1963 N N . PHE B 1 96 ? -4.039 -27.125 -4.426 1 97.81 96 PHE B N 1
ATOM 1964 C CA . PHE B 1 96 ? -4.82 -26.203 -5.242 1 97.81 96 PHE B CA 1
ATOM 1965 C C . PHE B 1 96 ? -4.16 -26 -6.602 1 97.81 96 PHE B C 1
ATOM 1967 O O . PHE B 1 96 ? -2.934 -25.906 -6.691 1 97.81 96 PHE B O 1
ATOM 1974 N N . ARG B 1 97 ? -4.988 -25.891 -7.609 1 98.31 97 ARG B N 1
ATOM 1975 C CA . ARG B 1 97 ? -4.488 -25.578 -8.945 1 98.31 97 ARG B CA 1
ATOM 1976 C C . ARG B 1 97 ? -5.332 -24.5 -9.602 1 98.31 97 ARG B C 1
ATOM 1978 O O . ARG B 1 97 ? -6.496 -24.297 -9.242 1 98.31 97 ARG B O 1
ATOM 1985 N N . LEU B 1 98 ? -4.691 -23.812 -10.523 1 98.56 98 LEU B N 1
ATOM 1986 C CA . LEU B 1 98 ? -5.375 -22.812 -11.336 1 98.56 98 LEU B CA 1
ATOM 1987 C C . LEU B 1 98 ? -6.301 -23.469 -12.352 1 98.56 98 LEU B C 1
ATOM 1989 O O . LEU B 1 98 ? -5.918 -24.453 -13.008 1 98.56 98 LEU B O 1
ATOM 1993 N N . THR B 1 99 ? -7.562 -23.016 -12.398 1 98.81 99 THR B N 1
ATOM 1994 C CA . THR B 1 99 ? -8.484 -23.5 -13.422 1 98.81 99 THR B CA 1
ATOM 1995 C C . THR B 1 99 ? -8.336 -22.688 -14.703 1 98.81 99 THR B C 1
ATOM 1997 O O . THR B 1 99 ? -7.621 -21.688 -14.727 1 98.81 99 THR B O 1
ATOM 2000 N N . ASP B 1 100 ? -9.047 -23.141 -15.789 1 98.62 100 ASP B N 1
ATOM 2001 C CA . ASP B 1 100 ? -9.055 -22.375 -17.031 1 98.62 100 ASP B CA 1
ATOM 2002 C C . ASP B 1 100 ? -9.703 -21 -16.828 1 98.62 100 ASP B C 1
ATOM 2004 O O . ASP B 1 100 ? -9.227 -20 -17.375 1 98.62 100 ASP B O 1
ATOM 2008 N N . ILE B 1 101 ? -10.734 -21 -16.031 1 98.56 101 ILE B N 1
ATOM 2009 C CA . ILE B 1 101 ? -11.414 -19.75 -15.711 1 98.56 101 ILE B CA 1
ATOM 2010 C C . ILE B 1 101 ? -10.469 -18.828 -14.945 1 98.56 101 ILE B C 1
ATOM 2012 O O . ILE B 1 101 ? -10.352 -17.641 -15.258 1 98.56 101 ILE B O 1
ATOM 2016 N N . GLY B 1 102 ? -9.805 -19.375 -13.922 1 98.81 102 GLY B N 1
ATOM 2017 C CA . GLY B 1 102 ? -8.836 -18.609 -13.148 1 98.81 102 GLY B CA 1
ATOM 2018 C C . GLY B 1 102 ? -7.707 -18.047 -13.992 1 98.81 102 GLY B C 1
ATOM 2019 O O . GLY B 1 102 ? -7.293 -16.906 -13.812 1 98.81 102 GLY B O 1
ATOM 2020 N N . ARG B 1 103 ? -7.25 -18.828 -14.914 1 98.75 103 ARG B N 1
ATOM 2021 C CA . ARG B 1 103 ? -6.16 -18.422 -15.789 1 98.75 103 ARG B CA 1
ATOM 2022 C C . ARG B 1 103 ? -6.59 -17.266 -16.703 1 98.75 103 ARG B C 1
ATOM 2024 O O . ARG B 1 103 ? -5.832 -16.312 -16.906 1 98.75 103 ARG B O 1
ATOM 2031 N N . GLU B 1 104 ? -7.781 -17.375 -17.219 1 98.62 104 GLU B N 1
ATOM 2032 C CA . GLU B 1 104 ? -8.312 -16.312 -18.062 1 98.62 104 GLU B CA 1
ATOM 2033 C C . GLU B 1 104 ? -8.43 -15.008 -17.297 1 98.62 104 GLU B C 1
ATOM 2035 O O . GLU B 1 104 ? -8.031 -13.953 -17.797 1 98.62 104 GLU B O 1
ATOM 2040 N N . LYS B 1 105 ? -8.977 -15.07 -16.047 1 98.56 105 LYS B N 1
ATOM 2041 C CA . LYS B 1 105 ? -9.102 -13.875 -15.219 1 98.56 105 LYS B CA 1
ATOM 2042 C C . LYS B 1 105 ? -7.734 -13.273 -14.906 1 98.56 105 LYS B C 1
ATOM 2044 O O . LYS B 1 105 ? -7.57 -12.055 -14.922 1 98.56 105 LYS B O 1
ATOM 2049 N N . LEU B 1 106 ? -6.781 -14.141 -14.68 1 98.81 106 LEU B N 1
ATOM 2050 C CA . LEU B 1 106 ? -5.426 -13.695 -14.375 1 98.81 106 LEU B CA 1
ATOM 2051 C C . LEU B 1 106 ? -4.805 -12.977 -15.562 1 98.81 106 LEU B C 1
ATOM 2053 O O . LEU B 1 106 ? -4.207 -11.906 -15.406 1 98.81 106 LEU B O 1
ATOM 2057 N N . ILE B 1 107 ? -4.938 -13.555 -16.719 1 98.62 107 ILE B N 1
ATOM 2058 C CA . ILE B 1 107 ? -4.332 -13 -17.922 1 98.62 107 ILE B CA 1
ATOM 2059 C C . ILE B 1 107 ? -4.895 -11.602 -18.188 1 98.62 107 ILE B C 1
ATOM 2061 O O . ILE B 1 107 ? -4.137 -10.664 -18.453 1 98.62 107 ILE B O 1
ATOM 2065 N N . ILE B 1 108 ? -6.184 -11.461 -18.094 1 98.38 108 ILE B N 1
ATOM 2066 C CA . ILE B 1 108 ? -6.859 -10.188 -18.328 1 98.38 108 ILE B CA 1
ATOM 2067 C C . ILE B 1 108 ? -6.406 -9.164 -17.297 1 98.38 108 ILE B C 1
ATOM 2069 O O . ILE B 1 108 ? -6.047 -8.039 -17.656 1 98.38 108 ILE B O 1
ATOM 2073 N N . ASP B 1 109 ? -6.383 -9.508 -16.078 1 98.69 109 ASP B N 1
ATOM 2074 C CA . ASP B 1 109 ? -6.023 -8.594 -15 1 98.69 109 ASP B CA 1
ATOM 2075 C C . ASP B 1 109 ? -4.551 -8.188 -15.086 1 98.69 109 ASP B C 1
ATOM 2077 O O . ASP B 1 109 ? -4.211 -7.016 -14.922 1 98.69 109 ASP B O 1
ATOM 2081 N N . LYS B 1 110 ? -3.691 -9.172 -15.328 1 98.5 110 LYS B N 1
ATOM 2082 C CA . LYS B 1 110 ? -2.26 -8.914 -15.445 1 98.5 110 LYS B CA 1
ATOM 2083 C C . LYS B 1 110 ? -1.963 -7.941 -16.578 1 98.5 110 LYS B C 1
ATOM 2085 O O . LYS B 1 110 ? -1.143 -7.031 -16.422 1 98.5 110 LYS B O 1
ATOM 2090 N N . LYS B 1 111 ? -2.617 -8.156 -17.688 1 98.25 111 LYS B N 1
ATOM 2091 C CA . LYS B 1 111 ? -2.439 -7.254 -18.812 1 98.25 111 LYS B CA 1
ATOM 2092 C C . LYS B 1 111 ? -2.836 -5.828 -18.453 1 98.25 111 LYS B C 1
ATOM 2094 O O . LYS B 1 111 ? -2.105 -4.879 -18.75 1 98.25 111 LYS B O 1
ATOM 2099 N N . MET B 1 112 ? -3.982 -5.695 -17.812 1 97.12 112 MET B N 1
ATOM 2100 C CA . MET B 1 112 ? -4.465 -4.387 -17.375 1 97.12 112 MET B CA 1
ATOM 2101 C C . MET B 1 112 ? -3.459 -3.725 -16.438 1 97.12 112 MET B C 1
ATOM 2103 O O . MET B 1 112 ? -3.127 -2.551 -16.609 1 97.12 112 MET B O 1
ATOM 2107 N N . ARG B 1 113 ? -2.965 -4.422 -15.5 1 97.75 113 ARG B N 1
ATOM 2108 C CA . ARG B 1 113 ? -2.025 -3.908 -14.508 1 97.75 113 ARG B CA 1
ATOM 2109 C C . ARG B 1 113 ? -0.715 -3.482 -15.164 1 97.75 113 ARG B C 1
ATOM 2111 O O . ARG B 1 113 ? -0.221 -2.381 -14.922 1 97.75 113 ARG B O 1
ATOM 2118 N N . ILE B 1 114 ? -0.18 -4.359 -15.977 1 98 114 ILE B N 1
ATOM 2119 C CA . ILE B 1 114 ? 1.119 -4.098 -16.594 1 98 114 ILE B CA 1
ATOM 2120 C C . ILE B 1 114 ? 1.025 -2.881 -17.5 1 98 114 ILE B C 1
ATOM 2122 O O . ILE B 1 114 ? 1.936 -2.047 -17.531 1 98 114 ILE B O 1
ATOM 2126 N N . GLU B 1 115 ? -0.096 -2.74 -18.219 1 97 115 GLU B N 1
ATOM 2127 C CA . GLU B 1 115 ? -0.303 -1.565 -19.062 1 97 115 GLU B CA 1
ATOM 2128 C C . GLU B 1 115 ? -0.337 -0.287 -18.234 1 97 115 GLU B C 1
ATOM 2130 O O . GLU B 1 115 ? 0.239 0.73 -18.625 1 97 115 GLU B O 1
ATOM 2135 N N . ARG B 1 116 ? -0.991 -0.325 -17.125 1 96.5 116 ARG B N 1
ATOM 2136 C CA . ARG B 1 116 ? -1.066 0.832 -16.234 1 96.5 116 ARG B CA 1
ATOM 2137 C C . ARG B 1 116 ? 0.311 1.196 -15.695 1 96.5 116 ARG B C 1
ATOM 2139 O O . ARG B 1 116 ? 0.691 2.369 -15.688 1 96.5 116 ARG B O 1
ATOM 2146 N N . TYR B 1 117 ? 1.1 0.205 -15.305 1 97.81 117 TYR B N 1
ATOM 2147 C CA . TYR B 1 117 ? 2.42 0.466 -14.742 1 97.81 117 TYR B CA 1
ATOM 2148 C C . TYR B 1 117 ? 3.383 0.958 -15.82 1 97.81 117 TYR B C 1
ATOM 2150 O O . TYR B 1 117 ? 4.258 1.781 -15.547 1 97.81 117 TYR B O 1
ATOM 2158 N N . HIS B 1 118 ? 3.211 0.434 -17.016 1 97.44 118 HIS B N 1
ATOM 2159 C CA . HIS B 1 118 ? 4.004 0.978 -18.109 1 97.44 118 HIS B CA 1
ATOM 2160 C C . HIS B 1 118 ? 3.742 2.469 -18.297 1 97.44 118 HIS B C 1
ATOM 2162 O O . HIS B 1 118 ? 4.68 3.25 -18.484 1 97.44 118 HIS B O 1
ATOM 2168 N N . ALA B 1 119 ? 2.479 2.816 -18.234 1 96.44 119 ALA B N 1
ATOM 2169 C CA . ALA B 1 119 ? 2.111 4.219 -18.406 1 96.44 119 ALA B CA 1
ATOM 2170 C C . ALA B 1 119 ? 2.664 5.07 -17.266 1 96.44 119 ALA B C 1
ATOM 2172 O O . ALA B 1 119 ? 3.209 6.152 -17.484 1 96.44 119 ALA B O 1
ATOM 2173 N N . MET B 1 120 ? 2.617 4.645 -16.016 1 96.69 120 MET B N 1
ATOM 2174 C CA . MET B 1 120 ? 3.061 5.371 -14.836 1 96.69 120 MET B CA 1
ATOM 2175 C C . MET B 1 120 ? 4.574 5.555 -14.844 1 96.69 120 MET B C 1
ATOM 2177 O O . MET B 1 120 ? 5.086 6.555 -14.344 1 96.69 120 MET B O 1
ATOM 2181 N N . LEU B 1 121 ? 5.277 4.574 -15.438 1 97.88 121 LEU B N 1
ATOM 2182 C CA . LEU B 1 121 ? 6.73 4.547 -15.312 1 97.88 121 LEU B CA 1
ATOM 2183 C C . LEU B 1 121 ? 7.395 4.98 -16.609 1 97.88 121 LEU B C 1
ATOM 2185 O O . LEU B 1 121 ? 8.609 4.84 -16.781 1 97.88 121 LEU B O 1
ATOM 2189 N N . ASP B 1 122 ? 6.602 5.508 -17.516 1 95.94 122 ASP B N 1
ATOM 2190 C CA . ASP B 1 122 ? 7.051 5.797 -18.875 1 95.94 122 ASP B CA 1
ATOM 2191 C C . ASP B 1 122 ? 8.234 6.766 -18.859 1 95.94 122 ASP B C 1
ATOM 2193 O O . ASP B 1 122 ? 9.148 6.637 -19.672 1 95.94 122 ASP B O 1
ATOM 2197 N N . ASN B 1 123 ? 8.352 7.691 -17.922 1 96.12 123 ASN B N 1
ATOM 2198 C CA . ASN B 1 123 ? 9.391 8.711 -17.906 1 96.12 123 ASN B CA 1
ATOM 2199 C C . ASN B 1 123 ? 10.562 8.297 -17.016 1 96.12 123 ASN B C 1
ATOM 2201 O O . ASN B 1 123 ? 11.445 9.109 -16.734 1 96.12 123 ASN B O 1
ATOM 2205 N N . TRP B 1 124 ? 10.555 7.086 -16.5 1 97.88 124 TRP B N 1
ATOM 2206 C CA . TRP B 1 124 ? 11.664 6.578 -15.703 1 97.88 124 TRP B CA 1
ATOM 2207 C C . TRP B 1 124 ? 12.695 5.887 -16.578 1 97.88 124 TRP B C 1
ATOM 2209 O O . TRP B 1 124 ? 12.352 5.199 -17.547 1 97.88 124 TRP B O 1
ATOM 2219 N N . SER B 1 125 ? 13.953 5.992 -16.281 1 97.69 125 SER B N 1
ATOM 2220 C CA . SER B 1 125 ? 14.992 5.23 -16.953 1 97.69 125 SER B CA 1
ATOM 2221 C C . SER B 1 125 ? 14.938 3.754 -16.578 1 97.69 125 SER B C 1
ATOM 2223 O O . SER B 1 125 ? 14.391 3.398 -15.531 1 97.69 125 SER B O 1
ATOM 2225 N N . ASN B 1 126 ? 15.516 2.93 -17.422 1 96.88 126 ASN B N 1
ATOM 2226 C CA . ASN B 1 126 ? 15.586 1.508 -17.094 1 96.88 126 ASN B CA 1
ATOM 2227 C C . ASN B 1 126 ? 16.344 1.26 -15.797 1 96.88 126 ASN B C 1
ATOM 2229 O O . ASN B 1 126 ? 15.961 0.396 -15.008 1 96.88 126 ASN B O 1
ATOM 2233 N N . LYS B 1 127 ? 17.375 2.039 -15.617 1 97.44 127 LYS B N 1
ATOM 2234 C CA . LYS B 1 127 ? 18.156 1.896 -14.398 1 97.44 127 LYS B CA 1
ATOM 2235 C C . LYS B 1 127 ? 17.328 2.232 -13.156 1 97.44 127 LYS B C 1
ATOM 2237 O O . LYS B 1 127 ? 17.391 1.525 -12.148 1 97.44 127 LYS B O 1
ATOM 2242 N N . GLU B 1 128 ? 16.547 3.297 -13.203 1 98.06 128 GLU B N 1
ATOM 2243 C CA . GLU B 1 128 ? 15.672 3.674 -12.094 1 98.06 128 GLU B CA 1
ATOM 2244 C C . GLU B 1 128 ? 14.656 2.578 -11.805 1 98.06 128 GLU B C 1
ATOM 2246 O O . GLU B 1 128 ? 14.406 2.252 -10.641 1 98.06 128 GLU B O 1
ATOM 2251 N N . LYS B 1 129 ? 14.078 2.035 -12.883 1 98.62 129 LYS B N 1
ATOM 2252 C CA . LYS B 1 129 ? 13.094 0.968 -12.727 1 98.62 129 LYS B CA 1
ATOM 2253 C C . LYS B 1 129 ? 13.719 -0.259 -12.062 1 98.62 129 LYS B C 1
ATOM 2255 O O . LYS B 1 129 ? 13.125 -0.848 -11.156 1 98.62 129 LYS B O 1
ATOM 2260 N N . GLU B 1 130 ? 14.891 -0.618 -12.484 1 98.44 130 GLU B N 1
ATOM 2261 C CA . GLU B 1 130 ? 15.578 -1.782 -11.93 1 98.44 130 GLU B CA 1
ATOM 2262 C C . GLU B 1 130 ? 15.898 -1.584 -10.453 1 98.44 130 GLU B C 1
ATOM 2264 O O . GLU B 1 130 ? 15.641 -2.469 -9.633 1 98.44 130 GLU B O 1
ATOM 2269 N N . ILE B 1 131 ? 16.406 -0.426 -10.109 1 98.5 131 ILE B N 1
ATOM 2270 C CA . ILE B 1 131 ? 16.766 -0.124 -8.727 1 98.5 131 ILE B CA 1
ATOM 2271 C C . ILE B 1 131 ? 15.516 -0.107 -7.855 1 98.5 131 ILE B C 1
ATOM 2273 O O . ILE B 1 131 ? 15.508 -0.666 -6.754 1 98.5 131 ILE B O 1
ATOM 2277 N N . PHE B 1 132 ? 14.469 0.512 -8.344 1 98.81 132 PHE B N 1
ATOM 2278 C CA . PHE B 1 132 ? 13.227 0.604 -7.582 1 98.81 132 PHE B CA 1
ATOM 2279 C C . PHE B 1 132 ? 12.656 -0.783 -7.312 1 98.81 132 PHE B C 1
ATOM 2281 O O . PHE B 1 132 ? 12.273 -1.095 -6.184 1 98.81 132 PHE B O 1
ATOM 2288 N N . GLY B 1 133 ? 12.594 -1.63 -8.352 1 98.75 133 GLY B N 1
ATOM 2289 C CA . GLY B 1 133 ? 12.125 -2.994 -8.195 1 98.75 133 GLY B CA 1
ATOM 2290 C C . GLY B 1 133 ? 12.906 -3.781 -7.16 1 98.75 133 GLY B C 1
ATOM 2291 O O . GLY B 1 133 ? 12.328 -4.492 -6.34 1 98.75 133 GLY B O 1
ATOM 2292 N N . GLU B 1 134 ? 14.211 -3.633 -7.188 1 98.56 134 GLU B N 1
ATOM 2293 C CA . GLU B 1 134 ? 15.07 -4.332 -6.238 1 98.56 134 GLU B CA 1
ATOM 2294 C C . GLU B 1 134 ? 14.82 -3.854 -4.812 1 98.56 134 GLU B C 1
ATOM 2296 O O . GLU B 1 134 ? 14.734 -4.664 -3.889 1 98.56 134 GLU B O 1
ATOM 2301 N N . LEU B 1 135 ? 14.727 -2.553 -4.629 1 98.69 135 LEU B N 1
ATOM 2302 C CA . LEU B 1 135 ? 14.539 -1.994 -3.295 1 98.69 135 LEU B CA 1
ATOM 2303 C C . LEU B 1 135 ? 13.148 -2.322 -2.762 1 98.69 135 LEU B C 1
ATOM 2305 O O . LEU B 1 135 ? 12.977 -2.537 -1.56 1 98.69 135 LEU B O 1
ATOM 2309 N N . LEU B 1 136 ? 12.109 -2.373 -3.668 1 98.75 136 LEU B N 1
ATOM 2310 C CA . LEU B 1 136 ? 10.781 -2.822 -3.27 1 98.75 136 LEU B CA 1
ATOM 2311 C C . LEU B 1 136 ? 10.82 -4.262 -2.768 1 98.75 136 LEU B C 1
ATOM 2313 O O . LEU B 1 136 ? 10.18 -4.594 -1.771 1 98.75 136 LEU B O 1
ATOM 2317 N N . GLU B 1 137 ? 11.531 -5.113 -3.488 1 98.12 137 GLU B N 1
ATOM 2318 C CA . GLU B 1 137 ? 11.688 -6.504 -3.074 1 98.12 137 GLU B CA 1
ATOM 2319 C C . GLU B 1 137 ? 12.312 -6.602 -1.686 1 98.12 137 GLU B C 1
ATOM 2321 O O . GLU B 1 137 ? 11.844 -7.367 -0.841 1 98.12 137 GLU B O 1
ATOM 2326 N N . ARG B 1 138 ? 13.312 -5.855 -1.444 1 97.94 138 ARG B N 1
ATOM 2327 C CA . ARG B 1 138 ? 13.969 -5.84 -0.139 1 97.94 138 ARG B CA 1
ATOM 2328 C C . ARG B 1 138 ? 13.031 -5.293 0.934 1 97.94 138 ARG B C 1
ATOM 2330 O O . ARG B 1 138 ? 13.047 -5.758 2.076 1 97.94 138 ARG B O 1
ATOM 2337 N N . MET B 1 139 ? 12.273 -4.254 0.623 1 98.25 139 MET B N 1
ATOM 2338 C CA . MET B 1 139 ? 11.305 -3.713 1.571 1 98.25 139 MET B CA 1
ATOM 2339 C C . MET B 1 139 ? 10.266 -4.766 1.958 1 98.25 139 MET B C 1
ATOM 2341 O O . MET B 1 139 ? 9.883 -4.863 3.123 1 98.25 139 MET B O 1
ATOM 2345 N N . ASN B 1 140 ? 9.797 -5.543 0.961 1 97.12 140 ASN B N 1
ATOM 2346 C CA . ASN B 1 140 ? 8.859 -6.625 1.239 1 97.12 140 ASN B CA 1
ATOM 2347 C C . ASN B 1 140 ? 9.453 -7.645 2.207 1 97.12 140 ASN B C 1
ATOM 2349 O O . ASN B 1 140 ? 8.742 -8.18 3.064 1 97.12 140 ASN B O 1
ATOM 2353 N N . GLU B 1 141 ? 10.742 -7.922 2.102 1 94.94 141 GLU B N 1
ATOM 2354 C CA . GLU B 1 141 ? 11.422 -8.836 3.018 1 94.94 141 GLU B CA 1
ATOM 2355 C C . GLU B 1 141 ? 11.469 -8.258 4.43 1 94.94 141 GLU B C 1
ATOM 2357 O O . GLU B 1 141 ? 11.32 -8.992 5.41 1 94.94 141 GLU B O 1
ATOM 2362 N N . ALA B 1 142 ? 11.617 -6.969 4.473 1 93.94 142 ALA B N 1
ATOM 2363 C CA . ALA B 1 142 ? 11.734 -6.297 5.762 1 93.94 142 ALA B CA 1
ATOM 2364 C C . ALA B 1 142 ? 10.375 -6.191 6.449 1 93.94 142 ALA B C 1
ATOM 2366 O O . ALA B 1 142 ? 10.297 -6.148 7.68 1 93.94 142 ALA B O 1
ATOM 2367 N N . LEU B 1 143 ? 9.297 -6.043 5.695 1 90.81 143 LEU B N 1
ATOM 2368 C CA . LEU B 1 143 ? 7.945 -5.859 6.215 1 90.81 143 LEU B CA 1
ATOM 2369 C C . LEU B 1 143 ? 7.445 -7.129 6.895 1 90.81 143 LEU B C 1
ATOM 2371 O O . LEU B 1 143 ? 6.547 -7.074 7.738 1 90.81 143 LEU B O 1
ATOM 2375 N N . ILE B 1 144 ? 7.957 -8.383 6.723 1 71 144 ILE B N 1
ATOM 2376 C CA . ILE B 1 144 ? 7.559 -9.664 7.301 1 71 144 ILE B CA 1
ATOM 2377 C C . ILE B 1 144 ? 7.887 -9.68 8.789 1 71 144 ILE B C 1
ATOM 2379 O O . ILE B 1 144 ? 7.168 -10.289 9.586 1 71 144 ILE B O 1
ATOM 2383 N N . ASP B 1 145 ? 8.859 -8.922 9.219 1 62.06 145 ASP B N 1
ATOM 2384 C CA . ASP B 1 145 ? 9.391 -9.023 10.578 1 62.06 145 ASP B CA 1
ATOM 2385 C C . ASP B 1 145 ? 8.625 -8.117 11.531 1 62.06 145 ASP B C 1
ATOM 2387 O O . ASP B 1 145 ? 8.172 -7.039 11.148 1 62.06 145 ASP B O 1
#

Solvent-accessible surface area (backbone atoms only — not comparable to full-atom values): 15515 Å² total; per-residue (Å²): 108,70,64,58,44,49,51,25,49,51,42,35,53,51,34,49,48,51,41,43,50,48,54,58,54,29,66,78,42,97,69,38,61,51,82,58,54,60,69,56,47,53,50,52,50,47,25,67,74,72,38,68,41,39,61,68,57,50,12,62,73,69,72,43,54,61,69,58,42,50,52,51,49,51,55,40,33,73,72,46,30,30,44,76,45,64,32,90,91,43,74,88,41,56,29,35,33,64,29,74,61,24,48,51,53,45,54,55,31,50,52,45,34,52,54,52,49,50,62,49,46,62,89,53,52,63,67,56,38,42,52,49,26,53,53,41,46,51,48,48,62,32,64,76,107,108,70,63,58,44,49,53,26,51,51,42,35,53,51,34,50,48,51,40,43,48,48,54,59,52,29,66,78,42,99,69,38,62,50,83,58,54,61,69,58,46,53,51,52,50,49,26,69,73,72,37,67,41,38,60,67,58,51,14,61,74,69,72,44,55,61,67,58,42,50,53,50,51,50,57,41,34,75,72,46,31,31,45,76,45,63,32,89,90,42,72,88,40,57,28,36,32,63,31,73,61,24,49,52,54,45,53,55,31,50,50,46,34,51,53,50,49,49,63,50,46,63,89,52,52,63,66,55,38,43,52,50,26,52,52,40,48,52,48,48,62,32,65,76,108

Organism: NCBI:txid1637975

Secondary structure (DSSP, 8-state):
-HHHHHHHHHHHHHHHHHHHHHHHHHHTSTT-S-SS-HHHHHHHHHHHHH-SEEHHHHHHHTT--HHHHHHHHHHHHHTTSEEEEEETTEEEEEEEEE-HHHHHHHHHHHHHHHHHHHHHTTTS-HHHHHHHHHHHHHHHHHHT-/-HHHHHHHHHHHHHHHHHHHHHHHHHHTSTT-S-SS-HHHHHHHHHHHHH-SEEHHHHHHHTT--HHHHHHHHHHHHHTTSEEEEEETTEEEEEEEEE-HHHHHHHHHHHHHHHHHHHHHTTTS-HHHHHHHHHHHHHHHHHHT-

InterPro domains:
  IPR000835 MarR-type HTH domain [PF01047] (38-93)
  IPR000835 MarR-type HTH domain [PR00598] (53-69)
  IPR000835 MarR-type HTH domain [PR00598] (70-85)
  IPR000835 MarR-type HTH domain [PR00598] (89-105)
  IPR000835 MarR-type HTH domain [PR00598] (119-139)
  IPR000835 MarR-type HTH domain [PS50995] (13-141)
  IPR000835 MarR-type HTH domain [SM00347] (29-129)
  IPR036388 Winged helix-like DNA-binding domain superfamily [G3DSA:1.10.10.10] (1-144)
  IPR036390 Winged helix DNA-binding domain superfamily [SSF46785] (31-143)

Sequence (290 aa):
MQKENQKAVERIEYELTTLIRRAVYLDISDKKIGHLERSVYLLLRHLDEFGPSRLKALAETFNLDISTLSRQASAIEAKGYISRFSDPTDGRVSLFRLTDIGREKLIIDKKMRIERYHAMLDNWSNKEKEIFGELLERMNEALIDMQKENQKAVERIEYELTTLIRRAVYLDISDKKIGHLERSVYLLLRHLDEFGPSRLKALAETFNLDISTLSRQASAIEAKGYISRFSDPTDGRVSLFRLTDIGREKLIIDKKMRIERYHAMLDNWSNKEKEIFGELLERMNEALID

Foldseek 3Di:
DVVVVVVVVVVVVVVVVVVVVVLVVLCPDPNHQFDDDPVLLVVLVCCVVPNKDFLVVVCVVVVHDSVVSVVVVVVCVVVVQKDWDADPVHRVTIIIHGDPVNVVRNVVRVVSNVVVVCVVCVPPDPVRVVVVVVVVVVVVVVVSD/DVVVVVVVVVVVVVVVVVVVVVLVVLQPDPNHQFDDDPVLLVVLVVCVVPNKDFLVVVCVVVVHDSVVSVVVVVVCVVVVQKDWDADPVHRVTIIIHGDPVNVVRNVVRVVSNVVVVCVVCVPPDPVRVVVVVVVVVVVVVVVSD